Protein AF-F9YAF9-F1 (afdb_monomer)

InterPro domains:
  IPR000726 Glycoside hydrolase, family 19, catalytic [PF00182] (52-103)
  IPR023346 Lysozyme-like domain superfamily [SSF53955] (20-158)

Organism: Ketogulonicigenium vulgare (strain WSH-001) (NCBI:txid759362)

Solvent-accessible surface area (backbone atoms only — not comparable to full-atom values): 9700 Å² total; per-residue (Å²): 126,88,79,68,72,73,44,59,48,39,57,56,41,51,51,50,30,54,77,68,67,49,51,57,63,44,42,11,43,54,51,21,48,27,29,58,67,27,74,64,49,34,44,52,38,56,66,65,70,92,52,54,68,72,52,43,64,74,69,41,95,39,52,86,32,48,37,23,10,31,66,51,50,49,35,60,72,46,35,49,50,51,13,66,78,69,76,44,69,30,75,90,41,46,68,55,41,41,39,64,70,50,14,35,47,50,43,49,51,27,30,59,73,10,63,69,62,65,34,36,39,67,83,34,29,51,95,91,44,78,34,47,45,69,38,30,40,18,73,50,63,63,81,66,14,68,62,41,24,56,43,15,59,44,35,28,50,65,74,53,59,77,82,76,55,68,69,60,54,51,50,53,54,56,53,58,62,75,76,110

Secondary structure (DSSP, 8-state):
----TTSTTHHHHHHHHHHTT--HHHHHHHHHHHHHHTTTS-S-EETTTTS-HHHHHHH-TTTTS--EETTTB-SHHHHHHHHHHHT--TTT-GGGGGSHHHHHHHHHHHHHHTTTTS--HHHHEETTEE-TTGGGGGTSSSTTHHHHHHHHHHHHHHHSPPPPPHHHHHHHHHHHHH--

Structure (mmCIF, N/CA/C/O backbone):
data_AF-F9YAF9-F1
#
_entry.id   AF-F9YAF9-F1
#
loop_
_atom_site.group_PDB
_atom_site.id
_atom_site.type_symbol
_atom_site.label_atom_id
_atom_site.label_alt_id
_atom_site.label_comp_id
_atom_site.label_asym_id
_atom_site.label_entity_id
_atom_site.label_seq_id
_atom_site.pdbx_PDB_ins_code
_atom_site.Cartn_x
_atom_site.Cartn_y
_atom_site.Cartn_z
_atom_site.occupancy
_atom_site.B_iso_or_equiv
_atom_site.auth_seq_id
_atom_site.auth_comp_id
_atom_site.auth_asym_id
_atom_site.auth_atom_id
_atom_site.pdbx_PDB_model_num
ATOM 1 N N . MET A 1 1 ? -0.498 13.334 14.857 1.00 81.88 1 MET A N 1
ATOM 2 C CA . MET A 1 1 ? -0.479 13.676 13.420 1.00 81.88 1 MET A CA 1
ATOM 3 C C . MET A 1 1 ? -1.917 13.857 12.967 1.00 81.88 1 MET A C 1
ATOM 5 O O . MET A 1 1 ? -2.727 13.000 13.299 1.00 81.88 1 MET A O 1
ATOM 9 N N . ALA A 1 2 ? -2.244 14.962 12.292 1.00 86.44 2 ALA A N 1
ATOM 10 C CA . ALA A 1 2 ? -3.547 15.119 11.644 1.00 86.44 2 ALA A CA 1
ATOM 11 C C . ALA A 1 2 ? -3.533 14.345 10.317 1.00 86.44 2 ALA A C 1
ATOM 13 O O . ALA A 1 2 ? -2.563 14.453 9.571 1.00 86.44 2 ALA A O 1
ATOM 14 N N . ILE A 1 3 ? -4.562 13.536 10.066 1.00 95.12 3 ILE A N 1
ATOM 15 C CA . ILE A 1 3 ? -4.716 12.779 8.820 1.00 95.12 3 ILE A CA 1
ATOM 16 C C . ILE A 1 3 ? -5.617 13.575 7.881 1.00 95.12 3 ILE A C 1
ATOM 18 O O . ILE A 1 3 ? -6.731 13.928 8.267 1.00 95.12 3 ILE A O 1
ATOM 22 N N . ASP A 1 4 ? -5.154 13.804 6.655 1.00 94.38 4 ASP A N 1
ATOM 23 C CA . ASP A 1 4 ? -5.988 14.281 5.554 1.00 94.38 4 ASP A CA 1
ATOM 24 C C . ASP A 1 4 ? -6.390 13.090 4.675 1.00 94.38 4 ASP A C 1
ATOM 26 O O . ASP A 1 4 ? -5.544 12.439 4.062 1.00 94.38 4 ASP A O 1
ATOM 30 N N . LEU A 1 5 ? -7.688 12.784 4.632 1.00 95.69 5 LEU A N 1
ATOM 31 C CA . LEU A 1 5 ? -8.227 11.697 3.809 1.00 95.69 5 LEU A CA 1
ATOM 32 C C . LEU A 1 5 ? -8.401 12.088 2.329 1.00 95.69 5 LEU A C 1
ATOM 34 O O . LEU A 1 5 ? -8.815 11.246 1.533 1.00 95.69 5 LEU A O 1
ATOM 38 N N . ASN A 1 6 ? -8.071 13.329 1.959 1.00 96.06 6 ASN A N 1
ATOM 39 C CA . ASN A 1 6 ? -8.067 13.823 0.581 1.00 96.06 6 ASN A CA 1
ATOM 40 C C . ASN A 1 6 ? -6.650 13.977 0.003 1.00 96.06 6 ASN A C 1
ATOM 42 O O . ASN A 1 6 ? -6.506 14.426 -1.130 1.00 96.06 6 ASN A O 1
ATOM 46 N N . LEU A 1 7 ? -5.611 13.621 0.762 1.00 97.62 7 LEU A N 1
ATOM 47 C CA . LEU A 1 7 ? -4.224 13.714 0.315 1.00 97.62 7 LEU A CA 1
ATOM 48 C C . LEU A 1 7 ? -3.936 12.704 -0.805 1.00 97.62 7 LEU A C 1
ATOM 50 O O . LEU A 1 7 ? -4.124 11.498 -0.608 1.00 97.62 7 LEU A O 1
ATOM 54 N N . GLY A 1 8 ? -3.448 13.196 -1.946 1.00 97.69 8 GLY A N 1
ATOM 55 C CA . GLY A 1 8 ? -3.091 12.381 -3.110 1.00 97.69 8 GLY A CA 1
ATOM 56 C C . GLY A 1 8 ? -4.213 11.418 -3.506 1.00 97.69 8 GLY A C 1
ATOM 57 O O . GLY A 1 8 ? -5.394 11.765 -3.538 1.00 97.69 8 GLY A O 1
ATOM 58 N N . GLU A 1 9 ? -3.859 10.155 -3.714 1.00 98.38 9 GLU A N 1
ATOM 59 C CA . GLU A 1 9 ? -4.770 9.099 -4.162 1.00 98.38 9 GLU A CA 1
ATOM 60 C C . GLU A 1 9 ? -5.440 8.329 -3.004 1.00 98.38 9 GLU A C 1
ATOM 62 O O . GLU A 1 9 ? -5.940 7.210 -3.175 1.00 98.38 9 GLU A O 1
ATOM 67 N N . THR A 1 10 ? -5.511 8.922 -1.803 1.00 98.44 10 THR A N 1
ATOM 68 C CA . THR A 1 10 ? -6.151 8.304 -0.622 1.00 98.44 10 THR A CA 1
ATOM 69 C C . THR A 1 10 ? -7.582 7.845 -0.913 1.00 98.44 10 THR A C 1
ATOM 71 O O . THR A 1 10 ? -7.966 6.728 -0.550 1.00 98.44 10 THR A O 1
ATOM 74 N N . GLY A 1 11 ? -8.369 8.665 -1.617 1.00 98.31 11 GLY A N 1
ATOM 75 C CA . GLY A 1 11 ? -9.744 8.331 -2.001 1.00 98.31 11 GLY A CA 1
ATOM 76 C C . GLY A 1 11 ? -9.840 7.065 -2.858 1.00 98.31 11 GLY A C 1
ATOM 77 O O . GLY A 1 11 ? -10.757 6.258 -2.679 1.00 98.31 11 GLY A O 1
ATOM 78 N N . ARG A 1 12 ? -8.859 6.839 -3.738 1.00 98.56 12 ARG A N 1
ATOM 79 C CA . ARG A 1 12 ? -8.794 5.652 -4.593 1.00 98.56 12 ARG A CA 1
ATOM 80 C C . ARG A 1 12 ? -8.442 4.402 -3.802 1.00 98.56 12 ARG A C 1
ATOM 82 O O . ARG A 1 12 ? -9.110 3.382 -3.955 1.00 98.56 12 ARG A O 1
ATOM 89 N N . ILE A 1 13 ? -7.461 4.488 -2.903 1.00 98.81 13 ILE A N 1
ATOM 90 C CA . ILE A 1 13 ? -7.106 3.374 -2.012 1.00 98.81 13 ILE A CA 1
ATOM 91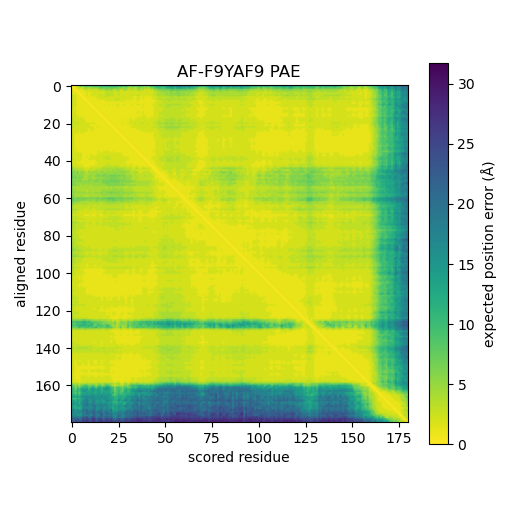 C C . ILE A 1 13 ? -8.314 2.992 -1.146 1.00 98.81 13 ILE A C 1
ATOM 93 O O . ILE A 1 13 ? -8.664 1.816 -1.062 1.00 98.81 13 ILE A O 1
ATOM 97 N N . LEU A 1 14 ? -9.019 3.980 -0.582 1.00 98.62 14 LEU A N 1
ATOM 98 C CA . LEU A 1 14 ? -10.260 3.765 0.169 1.00 98.62 14 LEU A CA 1
ATOM 99 C C . LEU A 1 14 ? -11.330 3.044 -0.660 1.00 98.62 14 LEU A C 1
ATOM 101 O O . LEU A 1 14 ? -12.005 2.157 -0.138 1.00 98.62 14 LEU A O 1
ATOM 105 N N . ALA A 1 15 ? -11.503 3.408 -1.933 1.00 98.56 15 ALA A N 1
ATOM 106 C CA . ALA A 1 15 ? -12.467 2.754 -2.814 1.00 98.56 15 ALA A CA 1
ATOM 107 C C . ALA A 1 15 ? -12.129 1.268 -3.027 1.00 98.56 15 ALA A C 1
ATOM 109 O O . ALA A 1 15 ? -13.016 0.418 -2.934 1.00 98.56 15 ALA A O 1
ATOM 110 N N . VAL A 1 16 ? -10.850 0.937 -3.233 1.00 98.69 16 VAL A N 1
ATOM 111 C CA . VAL A 1 16 ? -10.407 -0.458 -3.390 1.00 98.69 16 VAL A CA 1
ATOM 112 C C . VAL A 1 16 ? -10.536 -1.237 -2.074 1.00 98.69 16 VAL A C 1
ATOM 114 O O . VAL A 1 16 ? -11.020 -2.367 -2.094 1.00 98.69 16 VAL A O 1
ATOM 117 N N . CYS A 1 17 ? -10.203 -0.639 -0.923 1.00 98.69 17 CYS A N 1
ATOM 118 C CA . CYS A 1 17 ? -10.433 -1.252 0.394 1.00 98.69 17 CYS A CA 1
ATOM 119 C C . CYS A 1 17 ? -11.911 -1.614 0.604 1.00 98.69 17 CYS A C 1
ATOM 121 O O . CYS A 1 17 ? -12.216 -2.729 1.023 1.00 98.69 17 CYS A O 1
ATOM 123 N N . ARG A 1 18 ? -12.841 -0.713 0.250 1.00 98.38 18 ARG A N 1
ATOM 124 C CA . ARG A 1 18 ? -14.288 -0.988 0.320 1.00 98.38 18 ARG A CA 1
ATOM 125 C C . ARG A 1 18 ? -14.702 -2.120 -0.615 1.00 98.38 18 ARG A C 1
ATOM 127 O O . ARG A 1 18 ? -15.453 -2.995 -0.201 1.00 98.38 18 ARG A O 1
ATOM 134 N N . ALA A 1 19 ? -14.196 -2.131 -1.848 1.00 98.31 19 ALA A N 1
ATOM 135 C CA . ALA A 1 19 ? -14.483 -3.191 -2.815 1.00 98.31 19 ALA A CA 1
ATOM 136 C C . ALA A 1 19 ? -13.968 -4.571 -2.365 1.00 98.31 19 ALA A C 1
ATOM 138 O O . ALA A 1 19 ? -14.490 -5.594 -2.796 1.00 98.31 19 ALA A O 1
ATOM 139 N N . GLN A 1 20 ? -12.952 -4.605 -1.500 1.00 98.19 20 GLN A N 1
ATOM 140 C CA . GLN A 1 20 ? -12.419 -5.818 -0.874 1.00 98.19 20 GLN A CA 1
ATOM 141 C C . GLN A 1 20 ? -13.014 -6.092 0.521 1.00 98.19 20 GLN A C 1
ATOM 143 O O . GLN A 1 20 ? -12.569 -7.015 1.197 1.00 98.19 20 GLN A O 1
ATOM 148 N N . ALA A 1 21 ? -14.021 -5.316 0.943 1.00 97.62 21 ALA A N 1
ATOM 149 C CA . ALA A 1 21 ? -14.702 -5.432 2.232 1.00 97.62 21 ALA A CA 1
ATOM 150 C C . ALA A 1 21 ? -13.762 -5.393 3.455 1.00 97.62 21 ALA A C 1
ATOM 152 O O . ALA A 1 21 ? -14.016 -6.065 4.455 1.00 97.62 21 ALA A O 1
ATOM 153 N N . LEU A 1 22 ? -12.682 -4.603 3.387 1.00 97.75 22 LEU A N 1
ATOM 154 C CA . LEU A 1 22 ? -11.792 -4.400 4.533 1.00 97.75 22 LEU A CA 1
ATOM 155 C C . LEU A 1 22 ? -12.522 -3.646 5.644 1.00 97.75 22 LEU A C 1
ATOM 157 O O . LEU A 1 22 ? -13.225 -2.664 5.392 1.00 97.75 22 LEU A O 1
ATOM 161 N N . ASP A 1 23 ? -12.284 -4.060 6.887 1.00 95.81 23 ASP A N 1
ATOM 162 C CA . ASP A 1 23 ? -12.731 -3.301 8.051 1.00 95.81 23 ASP A CA 1
ATOM 163 C C . ASP A 1 23 ? -11.905 -2.009 8.245 1.00 95.81 23 ASP A C 1
ATOM 165 O O . ASP A 1 23 ? -10.947 -1.716 7.515 1.00 95.81 23 ASP A O 1
ATOM 169 N N . ALA A 1 24 ? -12.292 -1.194 9.229 1.00 96.12 24 ALA A N 1
ATOM 170 C CA . ALA A 1 24 ? -11.627 0.076 9.507 1.00 96.12 24 ALA A CA 1
ATOM 171 C C . ALA A 1 24 ? -10.149 -0.090 9.901 1.00 96.12 24 ALA A C 1
ATOM 173 O O . ALA A 1 24 ? -9.318 0.720 9.489 1.00 96.12 24 ALA A O 1
ATOM 174 N N . ALA A 1 25 ? -9.803 -1.131 10.665 1.00 97.25 25 ALA A N 1
ATOM 175 C CA . ALA A 1 25 ? -8.433 -1.375 11.108 1.00 97.25 25 ALA A CA 1
ATOM 176 C C . ALA A 1 25 ? -7.555 -1.849 9.945 1.00 97.25 25 ALA A C 1
ATOM 178 O O . ALA A 1 25 ? -6.449 -1.344 9.751 1.00 97.25 25 ALA A O 1
ATOM 179 N N . GLN A 1 26 ? -8.063 -2.757 9.116 1.00 98.50 26 GLN A N 1
ATOM 180 C CA . GLN A 1 26 ? -7.388 -3.204 7.902 1.00 98.50 26 GLN A CA 1
ATOM 181 C C . GLN A 1 26 ? -7.180 -2.039 6.932 1.00 98.50 26 GLN A C 1
ATOM 183 O O . GLN A 1 26 ? -6.065 -1.823 6.457 1.00 98.50 26 GLN A O 1
ATOM 188 N N . THR A 1 27 ? -8.223 -1.238 6.700 1.00 98.38 27 THR A N 1
ATOM 189 C CA . THR A 1 27 ? -8.153 -0.038 5.854 1.00 98.38 27 THR A CA 1
ATOM 190 C C . THR A 1 27 ? -7.114 0.952 6.377 1.00 98.38 27 THR A C 1
ATOM 192 O O . THR A 1 27 ? -6.301 1.459 5.605 1.00 98.38 27 THR A O 1
ATOM 195 N N . ALA A 1 28 ? -7.091 1.200 7.688 1.00 98.06 28 ALA A N 1
ATOM 196 C CA . ALA A 1 28 ? -6.118 2.089 8.308 1.00 98.06 28 ALA A CA 1
ATOM 197 C C . ALA A 1 28 ? -4.675 1.614 8.105 1.00 98.06 28 ALA A C 1
ATOM 199 O O . ALA A 1 28 ? -3.793 2.421 7.814 1.00 98.06 28 ALA A O 1
ATOM 200 N N . TYR A 1 29 ? -4.438 0.306 8.208 1.00 98.69 29 TYR A N 1
ATOM 201 C CA . TYR A 1 29 ? -3.111 -0.262 8.006 1.00 98.69 29 TYR A CA 1
ATOM 202 C C . TYR A 1 29 ? -2.635 -0.179 6.547 1.00 98.69 29 TYR A C 1
ATOM 204 O O . TYR A 1 29 ? -1.471 0.137 6.285 1.00 98.69 29 TYR A O 1
ATOM 212 N N . VAL A 1 30 ? -3.538 -0.411 5.590 1.00 98.81 30 VAL A N 1
ATOM 213 C CA . VAL A 1 30 ? -3.262 -0.217 4.157 1.00 98.81 30 VAL A CA 1
ATOM 214 C C . VAL A 1 30 ? -2.845 1.230 3.881 1.00 98.81 30 VAL A C 1
ATOM 216 O O . VAL A 1 30 ? -1.812 1.462 3.253 1.00 98.81 30 VAL A O 1
ATOM 219 N N . LEU A 1 31 ? -3.612 2.204 4.383 1.00 98.75 31 LEU A N 1
ATOM 220 C CA . LEU A 1 31 ? -3.315 3.627 4.199 1.00 98.75 31 LEU A CA 1
ATOM 221 C C . LEU A 1 31 ? -1.992 4.023 4.854 1.00 98.75 31 LEU A C 1
ATOM 223 O O . LEU A 1 31 ? -1.195 4.727 4.242 1.00 98.75 31 LEU A O 1
ATOM 227 N N . ALA A 1 32 ? -1.720 3.526 6.060 1.00 98.56 32 ALA A N 1
ATOM 228 C CA . ALA A 1 32 ? -0.458 3.774 6.746 1.00 98.56 32 ALA A CA 1
ATOM 229 C C . ALA A 1 32 ? 0.749 3.242 5.969 1.00 98.56 32 ALA A C 1
ATOM 231 O O . ALA A 1 32 ? 1.785 3.903 5.914 1.00 98.56 32 ALA A O 1
ATOM 232 N N . THR A 1 33 ? 0.602 2.070 5.349 1.00 98.69 33 THR A N 1
ATOM 233 C CA . THR A 1 33 ? 1.633 1.486 4.489 1.00 98.69 33 THR A CA 1
ATOM 234 C C . THR A 1 33 ? 1.869 2.368 3.267 1.00 98.69 33 THR A C 1
ATOM 236 O O . THR A 1 33 ? 2.999 2.791 3.050 1.00 98.69 33 THR A O 1
ATOM 239 N N . ALA A 1 34 ? 0.818 2.724 2.520 1.00 98.69 34 ALA A N 1
ATOM 240 C CA . ALA A 1 34 ? 0.944 3.607 1.357 1.00 98.69 34 ALA A CA 1
ATOM 241 C C . ALA A 1 34 ? 1.584 4.954 1.722 1.00 98.69 34 ALA A C 1
ATOM 243 O O . ALA A 1 34 ? 2.497 5.423 1.047 1.00 98.69 34 ALA A O 1
ATOM 244 N N . TYR A 1 35 ? 1.153 5.553 2.831 1.00 98.50 35 TYR A N 1
ATOM 245 C CA . TYR A 1 35 ? 1.685 6.819 3.324 1.00 98.50 35 TYR A CA 1
ATOM 246 C C . TYR A 1 35 ? 3.175 6.726 3.657 1.00 98.50 35 TYR A C 1
ATOM 248 O O . TYR A 1 35 ? 3.938 7.640 3.352 1.00 98.50 35 TYR A O 1
ATOM 256 N N . TRP A 1 36 ? 3.615 5.618 4.256 1.00 97.88 36 TRP A N 1
ATOM 257 C CA . TRP A 1 36 ? 5.028 5.392 4.544 1.00 97.88 36 TRP A CA 1
ATOM 258 C C . TRP A 1 36 ? 5.862 5.239 3.267 1.00 97.88 36 TRP A C 1
ATOM 260 O O . TRP A 1 36 ? 6.845 5.956 3.078 1.00 97.88 36 TRP A O 1
ATOM 270 N N . GLU A 1 37 ? 5.449 4.336 2.379 1.00 97.50 37 GLU A N 1
ATOM 271 C CA . GLU A 1 37 ? 6.215 3.933 1.191 1.00 97.50 37 GLU A CA 1
ATOM 272 C C . GLU A 1 37 ? 6.305 5.030 0.120 1.00 97.50 37 GLU A C 1
ATOM 274 O O . GLU A 1 37 ? 7.263 5.080 -0.652 1.00 97.50 37 GLU A O 1
ATOM 279 N N . THR A 1 38 ? 5.331 5.943 0.091 1.00 97.25 38 THR A N 1
ATOM 280 C CA . THR A 1 38 ? 5.294 7.081 -0.845 1.00 97.25 38 THR A CA 1
ATOM 281 C C . THR A 1 38 ? 5.968 8.335 -0.299 1.00 97.25 38 THR A C 1
ATOM 283 O O . THR A 1 38 ? 5.841 9.415 -0.869 1.00 97.25 38 THR A O 1
ATOM 286 N N . ASN A 1 39 ? 6.668 8.232 0.835 1.00 96.06 39 ASN A N 1
ATOM 287 C CA . ASN A 1 39 ? 7.180 9.390 1.561 1.00 96.06 39 ASN A CA 1
ATOM 288 C C . ASN A 1 39 ? 6.089 10.452 1.801 1.00 96.06 39 ASN A C 1
ATOM 290 O O . ASN A 1 39 ? 6.323 11.652 1.668 1.00 96.06 39 ASN A O 1
ATOM 294 N N . ARG A 1 40 ? 4.902 9.994 2.215 1.00 96.62 40 ARG A N 1
ATOM 295 C CA . ARG A 1 40 ? 3.774 10.815 2.678 1.00 96.62 40 ARG A CA 1
ATOM 296 C C . ARG A 1 40 ? 3.060 11.606 1.587 1.00 96.62 40 ARG A C 1
ATOM 298 O O . ARG A 1 40 ? 2.204 12.413 1.924 1.00 96.62 40 ARG A O 1
ATOM 305 N N . THR A 1 41 ? 3.373 11.397 0.309 1.00 97.00 41 THR A N 1
ATOM 306 C CA . THR A 1 41 ? 2.659 12.072 -0.788 1.00 97.00 41 THR A CA 1
ATOM 307 C C . THR A 1 41 ? 1.309 11.428 -1.076 1.00 97.00 41 THR A C 1
ATOM 309 O O . THR A 1 41 ? 0.412 12.112 -1.555 1.00 97.00 41 THR A O 1
ATOM 312 N N . MET A 1 42 ? 1.157 10.131 -0.771 1.00 98.12 42 MET A N 1
ATOM 313 C CA . MET A 1 42 ? 0.024 9.314 -1.222 1.00 98.12 42 MET A CA 1
ATOM 314 C C . MET A 1 42 ? -0.116 9.300 -2.751 1.00 98.12 42 MET A C 1
ATOM 316 O O . MET A 1 42 ? -1.215 9.124 -3.266 1.00 98.12 42 MET A O 1
ATOM 320 N N . GLU A 1 43 ? 1.003 9.445 -3.464 1.00 98.19 43 GLU A N 1
ATOM 321 C CA . GLU A 1 43 ? 1.107 9.312 -4.919 1.00 98.19 43 GLU A CA 1
ATOM 322 C C . GLU A 1 43 ? 1.921 8.056 -5.267 1.00 98.19 43 GLU A C 1
ATOM 324 O O . GLU A 1 43 ? 2.914 7.780 -4.585 1.00 98.19 43 GLU A O 1
ATOM 329 N N . PRO A 1 44 ? 1.560 7.282 -6.307 1.00 96.88 44 PRO A N 1
ATOM 330 C CA . PRO A 1 44 ? 2.382 6.170 -6.775 1.00 96.88 44 PRO A CA 1
ATOM 331 C C . PRO A 1 44 ? 3.791 6.654 -7.139 1.00 96.88 44 PRO A C 1
ATOM 333 O O . PRO A 1 44 ? 3.960 7.526 -7.989 1.00 96.88 44 PRO A O 1
ATOM 336 N N . VAL A 1 45 ? 4.816 6.080 -6.510 1.00 95.00 45 VAL A N 1
ATOM 337 C CA . VAL A 1 45 ? 6.208 6.484 -6.749 1.00 95.00 45 VAL A CA 1
ATOM 338 C C . VAL A 1 45 ? 6.888 5.572 -7.760 1.00 95.00 45 VAL A C 1
ATOM 340 O O . VAL A 1 45 ? 6.490 4.424 -7.951 1.00 95.00 45 VAL A O 1
ATOM 343 N N . GLU A 1 46 ? 7.951 6.074 -8.380 1.00 95.12 46 GLU A N 1
ATOM 344 C CA . GLU A 1 46 ? 8.908 5.281 -9.144 1.00 95.12 46 GLU A CA 1
ATOM 345 C C . GLU A 1 46 ? 10.310 5.523 -8.585 1.00 95.12 46 GLU A C 1
ATOM 347 O O . GLU A 1 46 ? 10.725 6.660 -8.338 1.00 95.12 46 GLU A O 1
ATOM 352 N N . GLU A 1 47 ? 11.046 4.443 -8.357 1.00 93.38 47 GLU A N 1
ATOM 353 C CA . GLU A 1 47 ? 12.408 4.526 -7.851 1.00 93.38 47 GLU A CA 1
ATOM 354 C C . GLU A 1 47 ? 13.330 5.252 -8.826 1.00 93.38 47 GLU A C 1
ATOM 356 O O . GLU A 1 47 ? 13.351 4.972 -10.026 1.00 93.38 47 GLU A O 1
ATOM 361 N N . ALA A 1 48 ? 14.122 6.176 -8.275 1.00 91.94 48 ALA A N 1
ATOM 362 C CA . ALA A 1 48 ? 15.062 6.990 -9.031 1.00 91.94 48 ALA A CA 1
ATOM 363 C C . ALA A 1 48 ? 14.406 7.713 -10.224 1.00 91.94 48 ALA A C 1
ATOM 365 O O . ALA A 1 48 ? 15.030 7.856 -11.277 1.00 91.94 48 ALA A O 1
ATOM 366 N N . TYR A 1 49 ? 13.164 8.194 -10.063 1.00 90.25 49 TYR A N 1
ATOM 367 C CA . TYR A 1 49 ? 12.424 8.894 -11.123 1.00 90.25 49 TYR A CA 1
ATOM 368 C C . TYR A 1 49 ? 13.160 10.131 -11.677 1.00 90.25 49 TYR A C 1
ATOM 370 O O . TYR A 1 49 ? 12.917 10.538 -12.809 1.00 90.25 49 TYR A O 1
ATOM 378 N N . TRP A 1 50 ? 14.075 10.723 -10.900 1.00 92.31 50 TRP A N 1
ATOM 379 C CA . TRP A 1 50 ? 14.911 11.861 -11.306 1.00 92.31 50 TRP A CA 1
ATOM 380 C C . TRP A 1 50 ? 16.163 11.464 -12.111 1.00 92.31 50 TRP A C 1
ATOM 382 O O . TRP A 1 50 ? 16.919 12.338 -12.535 1.00 92.31 50 TRP A O 1
ATOM 392 N N . LEU A 1 51 ? 16.420 10.167 -12.307 1.00 95.19 51 LEU A N 1
ATOM 393 C CA . LEU A 1 51 ? 17.550 9.642 -13.075 1.00 95.19 51 LEU A CA 1
ATOM 394 C C . LEU A 1 51 ? 17.077 9.037 -14.402 1.00 95.19 51 LEU A C 1
ATOM 396 O O . LEU A 1 51 ? 15.940 8.585 -14.553 1.00 95.19 51 LEU A O 1
ATOM 400 N N . SER A 1 52 ? 17.979 9.004 -15.384 1.00 94.50 52 SER A N 1
ATOM 401 C CA . SER A 1 52 ? 17.670 8.460 -16.707 1.00 94.50 52 SER A CA 1
ATOM 402 C C . SER A 1 52 ? 17.372 6.959 -16.661 1.00 94.50 52 SER A C 1
ATOM 404 O O . SER A 1 52 ? 17.893 6.225 -15.818 1.00 94.50 52 SER A O 1
ATOM 406 N N . ASP A 1 53 ? 16.577 6.476 -17.617 1.00 93.38 53 ASP A N 1
ATOM 407 C CA . ASP A 1 53 ? 16.321 5.040 -17.784 1.00 93.38 53 ASP A CA 1
ATOM 408 C C . ASP A 1 53 ? 17.626 4.244 -17.976 1.00 93.38 53 ASP A C 1
ATOM 410 O O . ASP A 1 53 ? 17.845 3.224 -17.325 1.00 93.38 53 ASP A O 1
ATOM 414 N N . THR A 1 54 ? 18.576 4.784 -18.749 1.00 96.62 54 THR A N 1
ATOM 415 C CA . THR A 1 54 ? 19.924 4.214 -18.898 1.00 96.62 54 THR A CA 1
ATOM 416 C C . THR A 1 54 ? 20.640 4.044 -17.559 1.00 96.62 54 THR A C 1
ATOM 418 O O . THR A 1 54 ? 21.344 3.052 -17.359 1.00 96.62 54 THR A O 1
ATOM 421 N N . TRP A 1 55 ? 20.491 4.999 -16.635 1.00 97.38 55 TRP A N 1
ATOM 422 C CA . TRP A 1 55 ? 21.058 4.866 -15.297 1.00 97.38 55 TRP A CA 1
ATOM 423 C C . TRP A 1 55 ? 20.369 3.733 -14.537 1.00 97.38 55 TRP A C 1
ATOM 425 O O . TRP A 1 55 ? 21.060 2.868 -14.000 1.00 97.38 55 TRP A O 1
ATOM 435 N N . ARG A 1 56 ? 19.032 3.671 -14.551 1.00 96.19 56 ARG A N 1
ATOM 436 C CA . ARG A 1 56 ? 18.268 2.610 -13.873 1.00 96.19 56 ARG A CA 1
ATOM 437 C C . ARG A 1 56 ? 18.634 1.225 -14.398 1.00 96.19 56 ARG A C 1
ATOM 439 O O . ARG A 1 56 ? 18.970 0.353 -13.605 1.00 96.19 56 ARG A O 1
ATOM 446 N N . ARG A 1 57 ? 18.720 1.058 -15.718 1.00 95.75 57 ARG A N 1
ATOM 447 C CA . ARG A 1 57 ? 19.157 -0.184 -16.371 1.00 95.75 57 ARG A CA 1
ATOM 448 C C . ARG A 1 57 ? 20.545 -0.651 -15.940 1.00 95.75 57 ARG A C 1
ATOM 450 O O . ARG A 1 57 ? 20.797 -1.850 -15.892 1.00 95.75 57 ARG A O 1
ATOM 457 N N . ARG A 1 58 ? 21.459 0.281 -15.662 1.00 96.81 58 ARG A N 1
ATOM 458 C CA . ARG A 1 58 ? 22.842 -0.028 -15.262 1.00 96.81 58 ARG A CA 1
ATOM 459 C C . ARG A 1 58 ? 23.008 -0.272 -13.764 1.00 96.81 58 ARG A C 1
ATOM 461 O O . ARG A 1 58 ? 23.937 -0.976 -13.389 1.00 96.81 58 ARG A O 1
ATOM 468 N N . ASN A 1 59 ? 22.162 0.328 -12.928 1.00 97.06 59 ASN A N 1
ATOM 469 C CA . ASN A 1 59 ? 22.383 0.385 -11.480 1.00 97.06 59 ASN A CA 1
ATOM 470 C C . ASN A 1 59 ? 21.350 -0.406 -10.667 1.00 97.06 59 ASN A C 1
ATOM 472 O O . ASN A 1 59 ? 21.655 -0.831 -9.554 1.00 97.06 59 ASN A O 1
ATOM 476 N N . LEU A 1 60 ? 20.146 -0.635 -11.196 1.00 96.12 60 LEU A N 1
ATOM 477 C CA . LEU A 1 60 ? 19.100 -1.365 -10.485 1.00 96.12 60 LEU A CA 1
ATOM 478 C C . LEU A 1 60 ? 19.162 -2.850 -10.834 1.00 96.12 60 LEU A C 1
ATOM 480 O O . LEU A 1 60 ? 18.916 -3.262 -11.966 1.00 96.12 60 LEU A O 1
ATOM 484 N N . ARG A 1 61 ? 19.443 -3.672 -9.820 1.00 95.56 61 ARG A N 1
ATOM 485 C CA . ARG A 1 61 ? 19.609 -5.132 -9.939 1.00 95.56 61 ARG A CA 1
ATOM 486 C C . ARG A 1 61 ? 18.406 -5.851 -10.563 1.00 95.56 61 ARG A C 1
ATOM 488 O O . ARG A 1 61 ? 18.560 -6.932 -11.117 1.00 95.56 61 ARG A O 1
ATOM 495 N N . TYR A 1 62 ? 17.219 -5.281 -10.416 1.00 93.94 62 TYR A N 1
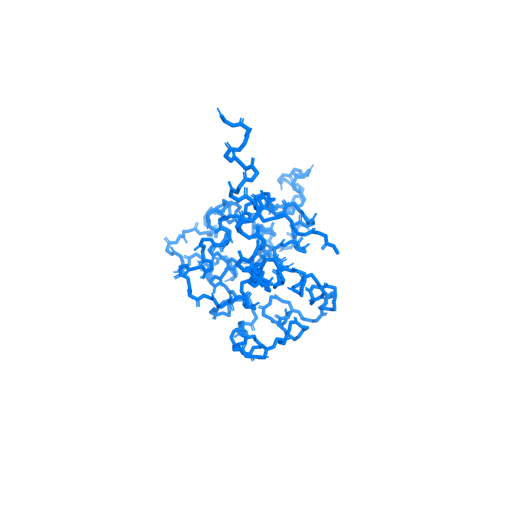ATOM 496 C CA . TYR A 1 62 ? 15.943 -5.863 -10.829 1.00 93.94 62 TYR A CA 1
ATOM 497 C C . TYR A 1 62 ? 15.311 -5.124 -12.013 1.00 93.94 62 TYR A C 1
ATOM 499 O O . TYR A 1 62 ? 14.132 -5.327 -12.281 1.00 93.94 62 TYR A O 1
ATOM 507 N N . TYR A 1 63 ? 16.058 -4.270 -12.720 1.00 95.75 63 TYR A N 1
ATOM 508 C CA . TYR A 1 63 ? 15.572 -3.649 -13.952 1.00 95.75 63 TYR A CA 1
ATOM 509 C C . TYR A 1 63 ? 15.134 -4.723 -14.974 1.00 95.75 63 TYR A C 1
ATOM 511 O O . TYR A 1 63 ? 15.845 -5.720 -15.124 1.00 95.75 63 TYR A O 1
ATOM 519 N N . PRO A 1 64 ? 14.011 -4.544 -15.702 1.00 96.00 64 PRO A N 1
ATOM 520 C CA . PRO A 1 64 ? 13.112 -3.373 -15.731 1.00 96.00 64 PRO A CA 1
ATOM 521 C C . PRO A 1 64 ? 12.034 -3.341 -14.627 1.00 96.00 64 PRO A C 1
ATOM 523 O O . PRO A 1 64 ? 11.257 -2.388 -14.529 1.00 96.00 64 PRO A O 1
ATOM 526 N N . TRP A 1 65 ? 11.983 -4.358 -13.770 1.00 97.62 65 TRP A N 1
ATOM 527 C CA . TRP A 1 65 ? 11.022 -4.524 -12.671 1.00 97.62 65 TRP A CA 1
ATOM 528 C C . TRP A 1 65 ? 11.497 -3.870 -11.367 1.00 97.62 65 TRP A C 1
ATOM 530 O O . TRP A 1 65 ? 11.455 -4.472 -10.287 1.00 97.62 65 TRP A O 1
ATOM 540 N N . HIS A 1 66 ? 11.983 -2.633 -11.477 1.00 96.62 66 HIS A N 1
ATOM 541 C CA . HIS A 1 66 ? 12.307 -1.782 -10.334 1.00 96.62 66 HIS A CA 1
ATOM 542 C C . HIS A 1 66 ? 11.078 -1.246 -9.618 1.00 96.62 66 HIS A C 1
ATOM 544 O O . HIS A 1 66 ? 9.948 -1.449 -10.061 1.00 96.62 66 HIS A O 1
ATOM 550 N N . SER A 1 67 ? 11.311 -0.613 -8.470 1.00 96.38 67 SER A N 1
ATOM 551 C CA . SER A 1 67 ? 10.254 -0.227 -7.544 1.00 96.38 67 SER A CA 1
ATOM 552 C C . SER A 1 67 ? 9.276 0.770 -8.173 1.00 96.38 67 SER A C 1
ATOM 554 O O . SER A 1 67 ? 9.681 1.810 -8.704 1.00 96.38 67 SER A O 1
ATOM 556 N N . ARG A 1 68 ? 7.980 0.426 -8.120 1.00 97.88 68 ARG A N 1
ATOM 557 C CA . ARG A 1 68 ? 6.853 1.268 -8.552 1.00 97.88 68 ARG A CA 1
ATOM 558 C C . ARG A 1 68 ? 5.643 1.144 -7.616 1.00 97.88 68 ARG A C 1
ATOM 560 O O . ARG A 1 68 ? 5.465 0.129 -6.935 1.00 97.88 68 ARG A O 1
ATOM 567 N N . GLY A 1 69 ? 4.774 2.151 -7.645 1.00 98.06 69 GLY A N 1
ATOM 568 C CA . GLY A 1 69 ? 3.452 2.130 -7.016 1.00 98.06 69 GLY A CA 1
ATOM 569 C C . GLY A 1 69 ? 3.456 2.470 -5.522 1.00 98.06 69 GLY A C 1
ATOM 570 O O . GLY A 1 69 ? 4.478 2.840 -4.950 1.00 98.06 69 GLY A O 1
ATOM 571 N N . PHE A 1 70 ? 2.302 2.316 -4.862 1.00 98.56 70 PHE A N 1
ATOM 572 C CA . PHE A 1 70 ? 2.133 2.636 -3.432 1.00 98.56 70 PHE A CA 1
ATOM 573 C C . PHE A 1 70 ? 2.884 1.708 -2.470 1.00 98.56 70 PHE A C 1
ATOM 575 O O . PHE A 1 70 ? 2.961 2.004 -1.284 1.00 98.56 70 PHE A O 1
ATOM 582 N N . VAL A 1 71 ? 3.364 0.557 -2.947 1.00 97.44 71 VAL A N 1
ATOM 583 C CA . VAL A 1 71 ? 3.963 -0.500 -2.112 1.00 97.44 71 VAL A CA 1
ATOM 584 C C . VAL A 1 71 ? 5.370 -0.888 -2.571 1.00 97.44 71 VAL A C 1
ATOM 586 O O . VAL A 1 71 ? 5.899 -1.906 -2.137 1.00 97.44 71 VAL A O 1
ATOM 589 N N . GLN A 1 72 ? 5.971 -0.096 -3.467 1.00 95.81 72 GLN A N 1
ATOM 590 C CA . GLN A 1 72 ? 7.312 -0.348 -4.000 1.00 95.81 72 GLN A CA 1
ATOM 591 C C . GLN A 1 72 ? 7.477 -1.766 -4.578 1.00 95.81 72 GLN A C 1
ATOM 593 O O . GLN A 1 72 ? 8.383 -2.521 -4.214 1.00 95.81 72 GLN A O 1
ATOM 598 N N . LEU A 1 73 ? 6.579 -2.156 -5.492 1.00 97.50 73 LEU A N 1
ATOM 599 C CA . LEU A 1 73 ? 6.625 -3.473 -6.128 1.00 97.50 73 LEU A CA 1
ATOM 600 C C . LEU A 1 73 ? 7.943 -3.630 -6.899 1.00 97.50 73 LEU A C 1
ATOM 602 O O . LEU A 1 73 ? 8.225 -2.853 -7.806 1.00 97.50 73 LEU A O 1
ATOM 606 N N . THR A 1 74 ? 8.727 -4.649 -6.557 1.00 96.25 74 THR A N 1
ATOM 607 C CA . THR A 1 74 ? 10.040 -4.947 -7.155 1.00 96.25 74 THR A CA 1
ATOM 608 C C . THR A 1 74 ? 10.125 -6.407 -7.574 1.00 96.25 74 THR A C 1
ATOM 610 O O . THR A 1 74 ? 9.418 -7.239 -7.011 1.00 96.25 74 THR A O 1
ATOM 613 N N . TRP A 1 75 ? 11.050 -6.725 -8.482 1.00 97.19 75 TRP A N 1
ATOM 614 C CA . TRP A 1 75 ? 11.359 -8.066 -8.998 1.00 97.19 75 TRP A CA 1
ATOM 615 C C . TRP A 1 75 ? 10.348 -8.637 -9.992 1.00 97.19 75 TRP A C 1
ATOM 617 O O . TRP A 1 75 ? 9.139 -8.627 -9.765 1.00 97.19 75 TRP A O 1
ATOM 627 N N . GLU A 1 76 ? 10.873 -9.273 -11.042 1.00 97.88 76 GLU A N 1
ATOM 628 C CA . GLU A 1 76 ? 10.093 -9.932 -12.098 1.00 97.88 76 GLU A CA 1
ATOM 629 C C . GLU A 1 76 ? 9.005 -10.860 -11.549 1.00 97.88 76 GLU A C 1
ATOM 631 O O . GLU A 1 76 ? 7.860 -10.824 -11.992 1.00 97.88 76 GLU A O 1
ATOM 636 N N . ALA A 1 77 ? 9.340 -11.682 -10.549 1.00 97.44 77 ALA A N 1
ATOM 637 C CA . ALA A 1 77 ? 8.410 -12.654 -9.985 1.00 97.44 77 ALA A CA 1
ATOM 638 C C . ALA A 1 77 ? 7.166 -11.990 -9.367 1.00 97.44 77 ALA A C 1
ATOM 640 O O . ALA A 1 77 ? 6.061 -12.529 -9.473 1.00 97.44 77 ALA A O 1
ATOM 641 N N . ASN A 1 78 ? 7.327 -10.814 -8.755 1.00 97.94 78 ASN A N 1
ATOM 642 C CA . ASN A 1 78 ? 6.216 -10.076 -8.166 1.00 97.94 78 ASN A CA 1
ATOM 643 C C . ASN A 1 78 ? 5.386 -9.369 -9.239 1.00 97.94 78 ASN A C 1
ATOM 645 O O . ASN A 1 78 ? 4.161 -9.429 -9.167 1.00 97.94 78 ASN A O 1
ATOM 649 N N . TYR A 1 79 ? 6.023 -8.785 -10.259 1.00 98.50 79 TYR A N 1
ATOM 650 C CA . TYR A 1 79 ? 5.322 -8.214 -11.416 1.00 98.50 79 TYR A CA 1
ATOM 651 C C . TYR A 1 79 ? 4.512 -9.274 -12.165 1.00 98.50 79 TYR A C 1
ATOM 653 O O . TYR A 1 79 ? 3.326 -9.076 -12.416 1.00 98.50 79 TYR A O 1
ATOM 661 N N . ARG A 1 80 ? 5.101 -10.447 -12.423 1.00 98.50 80 ARG A N 1
ATOM 662 C CA . ARG A 1 80 ? 4.411 -11.595 -13.028 1.00 98.50 80 ARG A CA 1
ATOM 663 C C . ARG A 1 80 ? 3.200 -12.020 -12.203 1.00 98.50 80 ARG A C 1
ATOM 665 O O . ARG A 1 80 ? 2.122 -12.232 -12.750 1.00 98.50 80 ARG A O 1
ATOM 672 N N . LYS A 1 81 ? 3.370 -12.144 -10.881 1.00 98.62 81 LYS A N 1
ATOM 673 C CA . LYS A 1 81 ? 2.290 -12.534 -9.966 1.00 98.62 81 LYS A CA 1
ATOM 674 C C . LYS A 1 81 ? 1.167 -11.497 -9.958 1.00 98.62 81 LYS A C 1
ATOM 676 O O . LYS A 1 81 ? 0.011 -11.875 -10.118 1.00 98.62 81 LYS A O 1
ATOM 681 N N . ALA A 1 82 ? 1.496 -10.218 -9.789 1.00 98.44 82 ALA A N 1
ATOM 682 C CA . ALA A 1 82 ? 0.521 -9.132 -9.780 1.00 98.44 82 ALA A CA 1
ATOM 683 C C . ALA A 1 82 ? -0.221 -9.035 -11.122 1.00 98.44 82 ALA A C 1
ATOM 685 O O . ALA A 1 82 ? -1.449 -8.991 -11.133 1.00 98.44 82 ALA A O 1
ATOM 686 N N . GLY A 1 83 ? 0.501 -9.110 -12.243 1.00 98.38 83 GLY A N 1
ATOM 687 C CA . GLY A 1 83 ? -0.077 -9.096 -13.585 1.00 98.38 83 GLY A CA 1
ATOM 688 C C . GLY A 1 83 ? -1.064 -10.239 -13.797 1.00 98.38 83 GLY A C 1
ATOM 689 O O . GLY A 1 83 ? -2.222 -9.999 -14.129 1.00 98.38 83 GLY A O 1
ATOM 690 N N . ALA A 1 84 ? -0.677 -11.473 -13.463 1.00 98.50 84 ALA A N 1
ATOM 691 C CA . ALA A 1 84 ? -1.570 -12.629 -13.550 1.00 98.50 84 ALA A CA 1
ATOM 692 C C . ALA A 1 84 ? -2.831 -12.487 -12.674 1.00 98.50 84 ALA A C 1
ATOM 694 O O . ALA A 1 84 ? -3.917 -12.884 -13.085 1.00 98.50 84 ALA A O 1
ATOM 695 N N . ARG A 1 85 ? -2.714 -11.904 -11.472 1.00 98.31 85 ARG A N 1
ATOM 696 C CA . ARG A 1 85 ? -3.851 -11.698 -10.552 1.00 98.31 85 ARG A CA 1
ATOM 697 C C . ARG A 1 85 ? -4.797 -10.579 -10.986 1.00 98.31 85 ARG A C 1
ATOM 699 O O . ARG A 1 85 ? -5.956 -10.573 -10.559 1.00 98.31 85 ARG A O 1
ATOM 706 N N . LEU A 1 86 ? -4.304 -9.634 -11.781 1.00 98.00 86 LEU A N 1
ATOM 707 C CA . LEU A 1 86 ? -5.067 -8.506 -12.313 1.00 98.00 86 LEU A CA 1
ATOM 708 C C . LEU A 1 86 ? -5.516 -8.711 -13.767 1.00 98.00 86 LEU A C 1
ATOM 710 O O . LEU A 1 86 ? -6.326 -7.928 -14.247 1.00 98.00 86 LEU A O 1
ATOM 714 N N . GLY A 1 87 ? -5.026 -9.748 -14.453 1.00 97.94 87 GLY A N 1
ATOM 715 C CA . GLY A 1 87 ? -5.267 -9.944 -15.884 1.00 97.94 87 GLY A CA 1
ATOM 716 C C . GLY A 1 87 ? -4.544 -8.914 -16.758 1.00 97.94 87 GLY A C 1
ATOM 717 O O . GLY A 1 87 ? -5.066 -8.525 -17.796 1.00 97.94 87 GLY A O 1
ATOM 718 N N . LEU A 1 88 ? -3.370 -8.449 -16.321 1.00 97.62 88 LEU A N 1
ATOM 719 C CA . LEU A 1 88 ? -2.563 -7.421 -16.983 1.00 97.62 88 LEU A CA 1
ATOM 720 C C . LEU A 1 88 ? -1.173 -7.961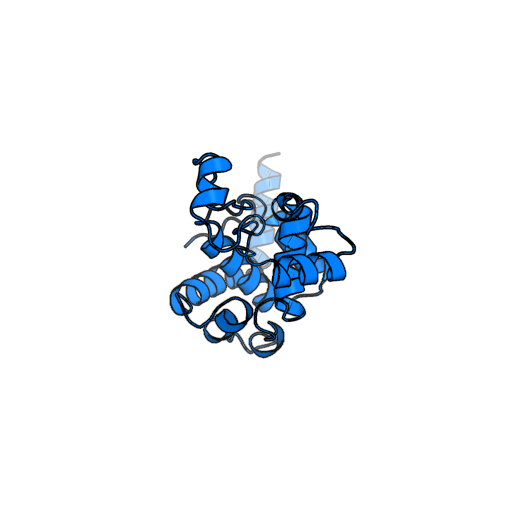 -17.329 1.00 97.62 88 LEU A C 1
ATOM 722 O O . LEU A 1 88 ? -0.581 -8.710 -16.549 1.00 97.62 88 LEU A O 1
ATOM 726 N N . ASP A 1 89 ? -0.616 -7.527 -18.458 1.00 97.12 89 ASP A N 1
ATOM 727 C CA . ASP A 1 89 ? 0.771 -7.832 -18.813 1.00 97.12 89 ASP A CA 1
ATOM 728 C C . ASP A 1 89 ? 1.740 -6.792 -18.234 1.00 97.12 89 ASP A C 1
ATOM 730 O O . ASP A 1 89 ? 2.202 -5.875 -18.909 1.00 97.12 89 ASP A O 1
ATOM 734 N N . LEU A 1 90 ? 2.061 -6.961 -16.950 1.00 98.00 90 LEU A N 1
ATOM 735 C CA . LEU A 1 90 ? 3.046 -6.126 -16.257 1.00 98.00 90 LEU A CA 1
ATOM 736 C C . LEU A 1 90 ? 4.503 -6.517 -16.565 1.00 98.00 90 LEU A C 1
ATOM 738 O O . LEU A 1 90 ? 5.424 -5.902 -16.027 1.00 98.00 90 LE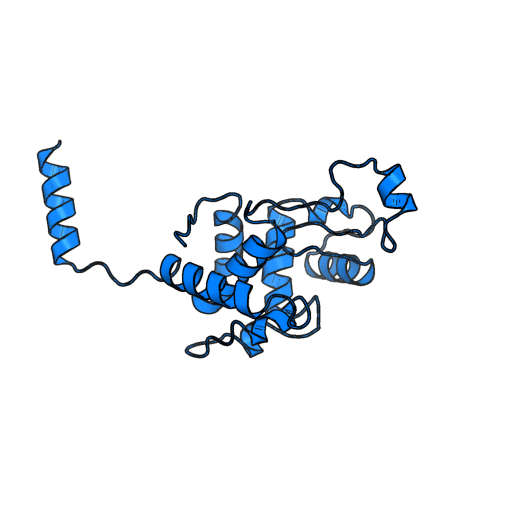U A O 1
ATOM 742 N N . LEU A 1 91 ? 4.744 -7.577 -17.346 1.00 97.81 91 LEU A N 1
ATOM 743 C CA . LEU A 1 91 ? 6.105 -7.972 -17.712 1.00 97.81 91 LEU A CA 1
ATOM 744 C C . LEU A 1 91 ? 6.574 -7.224 -18.950 1.00 97.81 91 LEU A C 1
ATOM 746 O O . LEU A 1 91 ? 7.704 -6.736 -18.952 1.00 97.81 91 LEU A O 1
ATOM 750 N N . SER A 1 92 ? 5.706 -7.117 -19.954 1.00 97.25 92 SER A N 1
ATOM 751 C CA . SER A 1 92 ? 5.979 -6.336 -21.161 1.00 97.25 92 SER A CA 1
ATOM 752 C C . SER A 1 92 ? 5.846 -4.835 -20.909 1.00 97.25 92 SER A C 1
ATOM 754 O O . SER A 1 92 ? 6.612 -4.063 -21.479 1.00 97.25 92 SER A O 1
ATOM 756 N N . ASP A 1 93 ? 4.922 -4.427 -20.033 1.00 96.69 93 ASP A N 1
ATOM 757 C CA . ASP A 1 93 ? 4.720 -3.027 -19.650 1.00 96.69 93 ASP A CA 1
ATOM 758 C C . ASP A 1 93 ? 4.728 -2.853 -18.116 1.00 96.6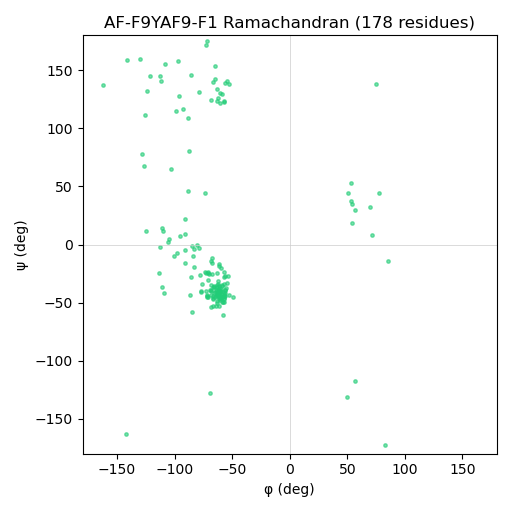9 93 ASP A C 1
ATOM 760 O O . ASP A 1 93 ? 3.678 -2.740 -17.472 1.00 96.69 93 ASP A O 1
ATOM 764 N 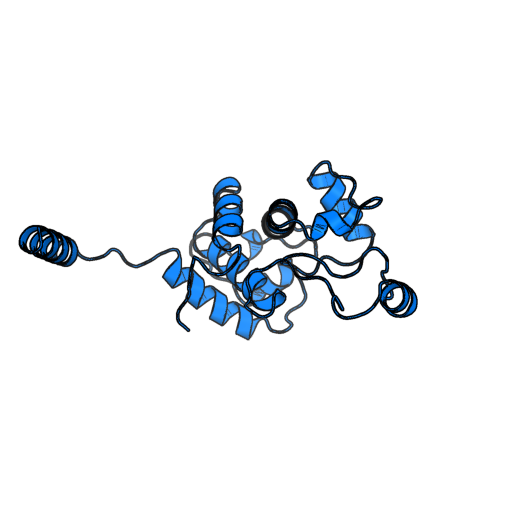N . PRO A 1 94 ? 5.918 -2.856 -17.479 1.00 96.94 94 PRO A N 1
ATOM 765 C CA . PRO A 1 94 ? 6.031 -2.698 -16.029 1.00 96.94 94 PRO A CA 1
ATOM 766 C C . PRO A 1 94 ? 5.612 -1.304 -15.552 1.00 96.94 94 PRO A C 1
ATOM 768 O O . PRO A 1 94 ? 5.347 -1.108 -14.365 1.00 96.94 94 PRO A O 1
ATOM 771 N N . ASP A 1 95 ? 5.518 -0.330 -16.453 1.00 96.06 95 ASP A N 1
ATOM 772 C CA . ASP A 1 95 ? 5.117 1.028 -16.121 1.00 96.06 95 ASP A CA 1
ATOM 773 C C . ASP A 1 95 ? 3.653 1.104 -15.687 1.00 96.06 95 ASP A C 1
ATOM 775 O O . ASP A 1 95 ? 3.318 1.936 -14.850 1.00 96.06 95 ASP A O 1
ATOM 779 N N . LEU A 1 96 ? 2.804 0.168 -16.109 1.00 97.88 96 LEU A N 1
ATOM 780 C CA . LEU A 1 96 ? 1.433 0.037 -15.608 1.00 97.88 96 LEU A CA 1
ATOM 781 C C . LEU A 1 96 ? 1.350 -0.073 -14.076 1.00 97.88 96 LEU A C 1
ATOM 783 O O . LEU A 1 96 ? 0.360 0.350 -13.489 1.00 97.88 96 LEU A O 1
ATOM 787 N N . ALA A 1 97 ? 2.386 -0.571 -13.392 1.00 97.88 97 ALA A N 1
ATOM 788 C CA . ALA A 1 97 ? 2.411 -0.618 -11.928 1.00 97.88 97 ALA A CA 1
ATOM 789 C C . ALA A 1 97 ? 2.472 0.774 -11.257 1.00 97.88 97 ALA A C 1
ATOM 791 O O . ALA A 1 97 ? 2.278 0.860 -10.041 1.00 97.88 97 ALA A O 1
ATOM 792 N N . ARG A 1 98 ? 2.735 1.852 -12.017 1.00 96.50 98 ARG A N 1
ATOM 793 C CA . ARG A 1 98 ? 2.671 3.245 -11.540 1.00 96.50 98 ARG A CA 1
ATOM 794 C C . ARG A 1 98 ? 1.297 3.891 -11.731 1.00 96.50 98 ARG A C 1
ATOM 796 O O . ARG A 1 98 ? 1.046 4.926 -11.124 1.00 96.50 98 ARG A O 1
ATOM 803 N N . ASP A 1 99 ? 0.421 3.318 -12.557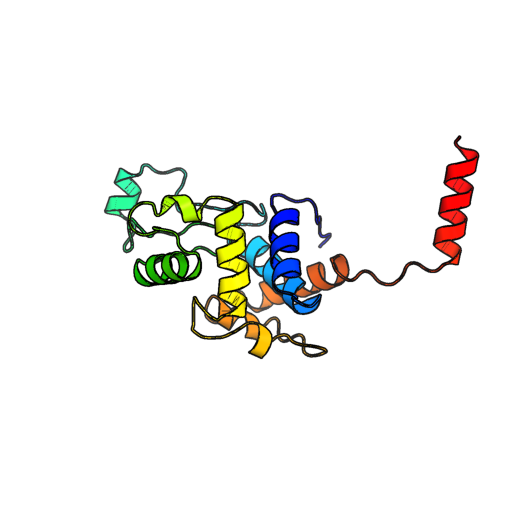 1.00 98.25 99 ASP A N 1
ATOM 804 C CA . ASP A 1 99 ? -0.934 3.844 -12.730 1.00 98.25 99 ASP A CA 1
ATOM 805 C C . ASP A 1 99 ? -1.678 3.815 -11.380 1.00 98.25 99 ASP A C 1
ATOM 807 O O . ASP A 1 99 ? -1.679 2.771 -10.723 1.00 98.25 99 ASP A O 1
ATOM 811 N N . PRO A 1 100 ? -2.317 4.913 -10.933 1.00 98.44 100 PRO A N 1
ATOM 812 C CA . PRO A 1 100 ? -2.946 4.968 -9.614 1.00 98.44 100 PRO A CA 1
ATOM 813 C C . PRO A 1 100 ? -3.979 3.866 -9.353 1.00 98.44 100 PRO A C 1
ATOM 815 O O . PRO A 1 100 ? -4.061 3.343 -8.238 1.00 98.44 100 PRO A O 1
ATOM 818 N N . GLN A 1 101 ? -4.770 3.485 -10.361 1.00 98.44 101 GLN A N 1
ATOM 819 C CA . GLN A 1 101 ? -5.793 2.450 -10.221 1.00 98.44 101 GLN A CA 1
ATOM 820 C C . GLN A 1 101 ? -5.157 1.070 -10.071 1.00 98.44 101 GLN A C 1
ATOM 822 O O . GLN A 1 101 ? -5.539 0.304 -9.180 1.00 98.44 101 GLN A O 1
ATOM 827 N N . ILE A 1 102 ? -4.164 0.769 -10.904 1.00 98.69 102 ILE A N 1
ATOM 828 C CA . ILE A 1 102 ? -3.427 -0.496 -10.859 1.00 98.69 102 ILE A CA 1
ATOM 829 C C . ILE A 1 102 ? -2.606 -0.582 -9.567 1.00 98.69 102 ILE A C 1
ATOM 831 O O . ILE A 1 102 ? -2.681 -1.586 -8.861 1.00 98.69 102 ILE A O 1
ATOM 835 N N . ALA A 1 103 ? -1.893 0.478 -9.190 1.00 98.75 103 ALA A N 1
ATOM 836 C CA . ALA A 1 103 ? -1.095 0.546 -7.971 1.00 98.75 103 ALA A CA 1
ATOM 837 C C . ALA A 1 103 ? -1.949 0.337 -6.710 1.00 98.75 103 ALA A C 1
ATOM 839 O O . ALA A 1 103 ? -1.546 -0.410 -5.814 1.00 98.75 103 ALA A O 1
ATOM 840 N N . ALA A 1 104 ? -3.138 0.950 -6.635 1.00 98.81 104 ALA A N 1
ATOM 841 C CA . ALA A 1 104 ? -4.063 0.749 -5.517 1.00 98.81 104 ALA A CA 1
ATOM 842 C C . ALA A 1 104 ? -4.566 -0.702 -5.462 1.00 98.81 104 ALA A C 1
ATOM 844 O O . ALA A 1 104 ? -4.620 -1.296 -4.383 1.00 98.81 104 ALA A O 1
ATOM 845 N N . ALA A 1 105 ? -4.878 -1.303 -6.615 1.00 98.81 105 ALA A N 1
ATOM 846 C CA . ALA A 1 105 ? -5.260 -2.711 -6.690 1.00 98.81 105 ALA A CA 1
ATOM 847 C C . ALA A 1 105 ? -4.124 -3.640 -6.228 1.00 98.81 105 ALA A C 1
ATOM 849 O O . ALA A 1 105 ? -4.380 -4.550 -5.440 1.00 98.81 105 ALA A O 1
ATOM 850 N N . ILE A 1 106 ? -2.882 -3.389 -6.659 1.00 98.88 106 ILE A N 1
ATOM 851 C CA . ILE A 1 106 ? -1.693 -4.149 -6.242 1.00 98.88 106 ILE A CA 1
ATOM 852 C C . ILE A 1 106 ? -1.486 -4.043 -4.733 1.00 98.88 106 ILE A C 1
ATOM 854 O O . ILE A 1 106 ? -1.303 -5.070 -4.085 1.00 98.88 106 ILE A O 1
ATOM 858 N N . LEU A 1 107 ? -1.547 -2.835 -4.165 1.00 98.88 107 LEU A N 1
ATOM 859 C CA . LEU A 1 107 ? -1.415 -2.616 -2.725 1.00 98.88 107 LEU A CA 1
ATOM 860 C C . L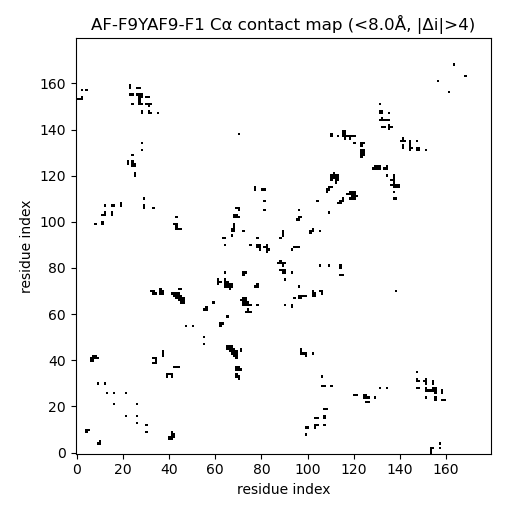EU A 1 107 ? -2.478 -3.406 -1.952 1.00 98.88 107 LEU A C 1
ATOM 862 O O . LEU A 1 107 ? -2.141 -4.265 -1.140 1.00 98.88 107 LEU A O 1
ATOM 866 N N . VAL A 1 108 ? -3.762 -3.136 -2.204 1.00 98.88 108 VAL A N 1
ATOM 867 C CA . VAL A 1 108 ? -4.851 -3.677 -1.377 1.00 98.88 108 VAL A CA 1
ATOM 868 C C . VAL A 1 108 ? -4.970 -5.184 -1.558 1.00 98.88 108 VAL A C 1
ATOM 870 O O . VAL A 1 108 ? -4.905 -5.928 -0.579 1.00 98.88 108 VAL A O 1
ATOM 873 N N . ARG A 1 109 ? -5.104 -5.663 -2.801 1.00 98.75 109 ARG A N 1
ATOM 874 C CA . ARG A 1 109 ? -5.249 -7.102 -3.056 1.00 98.75 109 ARG A CA 1
ATOM 875 C C . ARG A 1 109 ? -3.982 -7.855 -2.689 1.00 98.75 109 ARG A C 1
ATOM 877 O O . ARG A 1 109 ? -4.072 -8.938 -2.121 1.00 98.75 109 ARG A O 1
ATOM 884 N N . GLY A 1 110 ? -2.811 -7.265 -2.923 1.00 98.69 110 GLY A N 1
ATOM 885 C CA . GLY A 1 110 ? -1.541 -7.851 -2.514 1.00 98.69 110 GLY A CA 1
ATOM 886 C C . GLY A 1 110 ? -1.441 -8.074 -1.010 1.00 98.69 110 GLY A C 1
ATOM 887 O O . GLY A 1 110 ? -0.979 -9.136 -0.592 1.00 98.69 110 GLY A O 1
ATOM 888 N N . MET A 1 111 ? -1.943 -7.142 -0.196 1.00 98.81 111 MET A N 1
ATOM 889 C CA . MET A 1 111 ? -1.993 -7.301 1.260 1.00 98.81 111 MET A CA 1
ATOM 890 C C . MET A 1 111 ? -3.062 -8.304 1.714 1.00 98.81 111 MET A C 1
ATOM 892 O O . MET A 1 111 ? -2.816 -9.092 2.628 1.00 98.81 111 MET A O 1
ATOM 896 N N . VAL A 1 112 ? -4.239 -8.307 1.083 1.00 98.69 112 VAL A N 1
ATOM 897 C CA . VAL A 1 112 ? -5.342 -9.232 1.409 1.00 98.69 112 VAL A CA 1
ATOM 898 C C . VAL A 1 112 ? -4.978 -10.678 1.070 1.00 98.69 112 VAL A C 1
ATOM 900 O O . VAL A 1 112 ? -5.210 -11.596 1.855 1.00 98.69 112 VAL A O 1
ATOM 903 N N . GLU A 1 113 ? -4.387 -10.890 -0.100 1.00 98.56 113 GLU A N 1
ATOM 904 C CA . GLU A 1 113 ? -4.145 -12.214 -0.668 1.00 98.56 113 GLU A CA 1
ATOM 905 C C . GLU A 1 113 ? -2.712 -12.725 -0.428 1.00 98.56 113 GLU A C 1
ATOM 907 O O . GLU A 1 113 ? -2.425 -13.886 -0.728 1.00 98.56 113 GLU A O 1
ATOM 912 N N . GLY A 1 114 ? -1.819 -11.887 0.111 1.00 98.31 114 GLY A N 1
ATOM 913 C CA . GLY A 1 114 ? -0.450 -12.242 0.495 1.00 98.31 114 GLY A CA 1
ATOM 914 C C . GLY A 1 114 ? 0.525 -12.350 -0.677 1.00 98.31 114 GLY A C 1
ATOM 915 O O . GLY A 1 114 ? 1.301 -13.300 -0.772 1.00 98.31 114 GLY A O 1
ATOM 916 N N . TRP A 1 115 ? 0.494 -11.402 -1.614 1.00 98.25 115 TRP A N 1
ATOM 917 C CA . TRP A 1 115 ? 1.303 -11.482 -2.838 1.00 98.25 115 TRP A CA 1
ATOM 918 C C . TRP A 1 115 ? 2.800 -11.271 -2.602 1.00 98.25 115 TRP A C 1
ATOM 920 O O . TRP A 1 115 ? 3.599 -11.861 -3.332 1.00 98.25 115 TRP A O 1
ATOM 930 N N . PHE A 1 116 ? 3.171 -10.474 -1.598 1.00 97.06 116 PHE A N 1
ATOM 931 C CA . PHE A 1 116 ? 4.550 -10.021 -1.396 1.00 97.06 116 PHE A CA 1
ATOM 932 C C . PHE A 1 116 ? 5.382 -11.039 -0.610 1.00 97.06 116 PHE A C 1
ATOM 934 O O . PHE A 1 116 ? 6.366 -11.563 -1.123 1.00 97.06 116 PHE A O 1
ATOM 941 N N . THR A 1 117 ? 4.950 -11.385 0.606 1.00 97.25 117 THR A N 1
ATOM 942 C CA . THR A 1 117 ? 5.685 -12.297 1.505 1.00 97.25 117 THR A CA 1
ATOM 943 C C . THR A 1 117 ? 4.975 -13.633 1.741 1.00 97.25 117 THR A C 1
ATOM 945 O O . THR A 1 117 ? 5.482 -14.483 2.469 1.00 97.25 117 THR A O 1
ATOM 948 N N . GLY A 1 118 ? 3.784 -13.824 1.163 1.00 97.94 118 GLY A N 1
ATOM 949 C CA . GLY A 1 118 ? 2.896 -14.958 1.447 1.00 97.94 118 GLY A CA 1
ATOM 950 C C . GLY A 1 118 ? 1.984 -14.753 2.661 1.00 97.94 118 GLY A C 1
ATOM 951 O O . GLY A 1 118 ? 1.008 -15.482 2.811 1.00 97.94 118 GLY A O 1
ATOM 952 N N . LYS A 1 119 ? 2.266 -13.753 3.502 1.00 98.44 119 LYS A N 1
ATOM 953 C CA . LYS A 1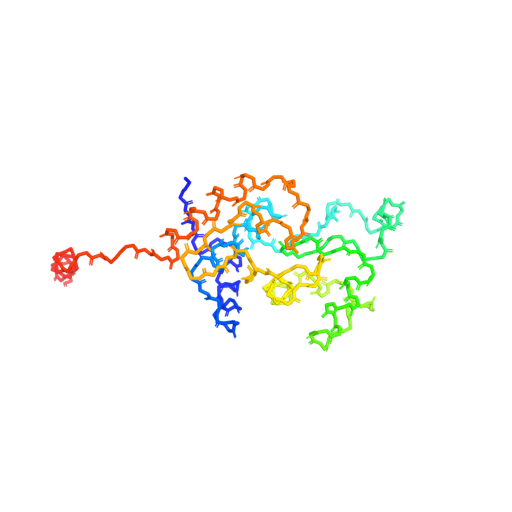 119 ? 1.472 -13.418 4.689 1.00 98.44 119 LYS A CA 1
ATOM 954 C C . LYS A 1 119 ? 0.322 -12.487 4.338 1.00 98.44 119 LYS A C 1
ATOM 956 O O . LYS A 1 119 ? 0.476 -11.623 3.477 1.00 98.44 119 LYS A O 1
ATOM 961 N N . LYS A 1 120 ? -0.809 -12.628 5.025 1.00 98.62 120 LYS A N 1
ATOM 962 C CA . LYS A 1 120 ? -2.046 -11.900 4.708 1.00 98.62 120 LYS A CA 1
ATOM 963 C C . LYS A 1 120 ? -2.404 -10.913 5.803 1.00 98.62 120 LYS A C 1
ATOM 965 O O . LYS A 1 120 ? -2.249 -11.197 6.987 1.00 98.62 120 LYS A O 1
ATOM 970 N N . LEU A 1 121 ? -2.964 -9.771 5.418 1.00 98.50 121 LEU A N 1
ATOM 971 C CA . LEU A 1 121 ? -3.380 -8.731 6.361 1.00 98.50 121 LEU A CA 1
ATOM 972 C C . LEU A 1 121 ? -4.356 -9.258 7.423 1.00 98.50 121 LEU A C 1
ATOM 974 O O . LEU A 1 121 ? -4.184 -8.978 8.609 1.00 98.50 121 LEU A O 1
ATOM 978 N N . GLY A 1 122 ? -5.313 -10.093 7.009 1.00 97.88 122 GLY A N 1
ATOM 979 C CA . GLY A 1 122 ? -6.293 -10.710 7.906 1.00 97.88 122 GLY A CA 1
ATOM 980 C C . GLY A 1 122 ? -5.693 -11.616 8.988 1.00 97.88 122 GLY A C 1
ATOM 981 O O . GLY A 1 122 ? -6.344 -11.854 9.997 1.00 97.88 122 GLY A O 1
ATOM 982 N N . GLU A 1 123 ? -4.450 -12.088 8.849 1.00 97.69 123 GLU A N 1
ATOM 983 C CA . GLU A 1 123 ? -3.772 -12.890 9.884 1.00 97.69 123 GLU A CA 1
ATOM 984 C C . GLU A 1 123 ? -3.350 -12.034 11.092 1.00 97.69 123 GLU A C 1
ATOM 986 O O . GLU A 1 123 ? -3.219 -12.541 12.210 1.00 97.69 123 GLU A O 1
ATOM 991 N N . TYR A 1 124 ? -3.167 -10.727 10.881 1.00 98.06 124 TYR A N 1
ATOM 992 C CA . TYR A 1 124 ? -2.653 -9.781 11.876 1.00 98.06 124 TYR A CA 1
ATOM 993 C C . TYR A 1 124 ? -3.698 -8.779 12.358 1.00 98.06 124 TYR A C 1
ATOM 995 O O . TYR A 1 124 ? -3.697 -8.406 13.533 1.00 98.06 124 TYR A O 1
ATOM 1003 N N . VAL A 1 125 ? -4.564 -8.337 11.448 1.00 97.75 125 VAL A N 1
ATOM 1004 C CA . VAL A 1 125 ? -5.556 -7.291 11.687 1.00 97.75 125 VAL A CA 1
ATOM 1005 C C . VAL A 1 125 ? -6.932 -7.824 11.309 1.00 97.75 125 VAL A C 1
ATOM 1007 O O . VAL A 1 125 ? -7.202 -8.084 10.134 1.00 97.75 125 VAL A O 1
ATOM 1010 N N . HIS A 1 126 ? -7.781 -8.021 12.312 1.00 92.00 126 HIS A N 1
ATOM 1011 C CA . HIS A 1 126 ? -9.154 -8.498 12.148 1.00 92.00 126 HIS A CA 1
ATOM 1012 C C . HIS A 1 126 ? -9.981 -8.196 13.396 1.00 92.00 126 HIS A C 1
ATOM 1014 O O . HIS A 1 126 ? -9.529 -8.440 14.519 1.00 92.00 126 HIS A O 1
ATOM 1020 N N . GLY A 1 127 ? -11.218 -7.735 13.212 1.00 82.69 127 GLY A N 1
ATOM 1021 C CA . GLY A 1 127 ? -12.145 -7.523 14.325 1.00 82.69 127 GLY A CA 1
ATOM 1022 C C . GLY A 1 127 ? -11.551 -6.580 15.374 1.00 82.69 127 GLY A C 1
ATOM 1023 O O . GLY A 1 127 ? -11.266 -5.428 15.075 1.00 82.69 127 GLY A O 1
ATOM 1024 N N . THR A 1 128 ? -11.344 -7.067 16.601 1.00 79.62 128 THR A N 1
ATOM 1025 C CA . THR A 1 128 ? -10.750 -6.285 17.705 1.00 79.62 128 THR A CA 1
ATOM 1026 C C . THR A 1 128 ? -9.227 -6.402 17.806 1.00 79.62 128 THR A C 1
ATOM 1028 O O . THR A 1 128 ? -8.606 -5.734 18.634 1.00 79.62 128 THR A O 1
ATOM 1031 N N . ARG A 1 129 ? -8.591 -7.250 16.990 1.00 86.69 129 ARG A N 1
ATOM 1032 C CA . ARG A 1 129 ? -7.139 -7.431 16.992 1.00 86.69 129 ARG A CA 1
ATOM 1033 C C . ARG A 1 129 ? -6.489 -6.424 16.051 1.00 86.69 129 ARG A C 1
ATOM 1035 O O . ARG A 1 129 ? -6.566 -6.568 14.834 1.00 86.69 129 ARG A O 1
ATOM 1042 N N . HIS A 1 130 ? -5.791 -5.442 16.615 1.00 89.81 130 HIS A N 1
ATOM 1043 C CA . HIS A 1 130 ? -5.058 -4.418 15.861 1.00 89.81 130 HIS A CA 1
ATOM 1044 C C . HIS A 1 130 ? -3.550 -4.707 15.868 1.00 89.81 130 HIS A C 1
ATOM 1046 O O . HIS A 1 130 ? -2.749 -3.973 16.442 1.00 89.81 130 HIS A O 1
ATOM 1052 N N . GLY A 1 131 ? -3.135 -5.818 15.254 1.00 96.06 131 GLY A N 1
ATOM 1053 C CA . GLY A 1 131 ? -1.730 -6.235 15.197 1.00 96.06 131 GLY A CA 1
ATOM 1054 C C . GLY A 1 131 ? -0.859 -5.410 14.240 1.00 96.06 131 GLY A C 1
ATOM 1055 O O . GLY A 1 131 ? -0.098 -6.002 13.480 1.00 96.06 131 GLY A O 1
ATOM 1056 N N . PHE A 1 132 ? -0.962 -4.075 14.236 1.00 98.31 132 PHE A N 1
ATOM 1057 C CA . PHE A 1 132 ? -0.336 -3.205 13.228 1.00 98.31 132 PHE A CA 1
ATOM 1058 C C . PHE A 1 132 ? 1.188 -3.332 13.149 1.00 98.31 132 PHE A C 1
ATOM 1060 O O . PHE A 1 132 ? 1.747 -3.273 12.058 1.00 98.31 132 PHE A O 1
ATOM 1067 N N . TYR A 1 133 ? 1.864 -3.557 14.278 1.00 98.50 133 TYR A N 1
ATOM 1068 C CA . TYR A 1 133 ? 3.308 -3.798 14.280 1.00 98.50 133 TYR A CA 1
ATOM 1069 C C . TYR A 1 133 ? 3.664 -5.065 13.481 1.00 98.50 133 TYR A C 1
ATOM 1071 O O . TYR A 1 133 ? 4.454 -5.023 12.539 1.00 98.50 133 TYR A O 1
ATOM 1079 N N . GLU A 1 134 ? 3.020 -6.191 13.800 1.00 98.44 134 GLU A N 1
ATOM 1080 C CA . GLU A 1 134 ? 3.276 -7.472 13.130 1.00 98.44 134 GLU A CA 1
ATOM 1081 C C . GLU A 1 134 ? 2.761 -7.504 11.686 1.00 98.44 134 GLU A C 1
ATOM 1083 O O . GLU A 1 134 ? 3.311 -8.221 10.849 1.00 98.44 134 GLU A O 1
ATOM 1088 N N . ALA A 1 135 ? 1.759 -6.685 11.358 1.00 98.50 135 ALA A N 1
ATOM 1089 C CA . ALA A 1 135 ? 1.228 -6.565 10.007 1.00 98.50 135 ALA A CA 1
ATOM 1090 C C . ALA A 1 135 ? 2.274 -6.071 8.989 1.00 98.50 135 ALA A C 1
ATOM 1092 O O . ALA A 1 135 ? 2.105 -6.316 7.793 1.00 98.50 135 ALA A O 1
ATOM 1093 N N . ARG A 1 136 ? 3.409 -5.490 9.428 1.00 98.56 136 ARG A N 1
ATOM 1094 C CA . ARG A 1 136 ? 4.514 -5.117 8.518 1.00 98.56 136 ARG A CA 1
ATOM 1095 C C . ARG A 1 136 ? 5.028 -6.302 7.719 1.00 98.56 136 ARG A C 1
ATOM 1097 O O . ARG A 1 136 ? 5.410 -6.140 6.559 1.00 98.56 136 ARG A O 1
ATOM 1104 N N . ARG A 1 137 ? 4.896 -7.495 8.297 1.00 98.56 137 ARG A N 1
ATOM 1105 C CA . ARG A 1 137 ? 5.278 -8.766 7.693 1.00 98.56 137 ARG A CA 1
ATOM 1106 C C . ARG A 1 137 ? 4.553 -9.083 6.390 1.00 98.56 137 ARG A C 1
ATOM 1108 O O . ARG A 1 137 ? 5.030 -9.915 5.628 1.00 98.56 137 ARG A O 1
ATOM 1115 N N . VAL A 1 138 ? 3.407 -8.456 6.137 1.00 98.38 138 VAL A N 1
ATOM 1116 C CA . VAL A 1 138 ? 2.639 -8.619 4.894 1.00 98.38 138 VAL A CA 1
ATOM 1117 C C . VAL A 1 138 ? 3.406 -8.066 3.691 1.00 98.38 138 VAL A C 1
ATOM 1119 O O . VAL A 1 138 ? 3.333 -8.645 2.611 1.00 98.38 138 VAL A O 1
ATOM 1122 N N . VAL A 1 139 ? 4.160 -6.978 3.880 1.00 97.69 139 VAL A N 1
ATOM 1123 C CA . VAL A 1 139 ? 4.873 -6.266 2.804 1.00 97.69 139 VAL A CA 1
ATOM 1124 C C . VAL A 1 139 ? 6.387 -6.453 2.893 1.00 97.69 139 VAL A C 1
ATOM 1126 O O . VAL A 1 139 ? 7.036 -6.664 1.875 1.00 97.69 139 VAL A O 1
ATOM 1129 N N . ASN A 1 140 ? 6.960 -6.402 4.096 1.00 96.38 140 ASN A N 1
ATOM 1130 C CA . ASN A 1 140 ? 8.404 -6.505 4.330 1.00 96.38 140 ASN A CA 1
ATOM 1131 C C . ASN A 1 140 ? 8.670 -7.316 5.615 1.00 96.38 140 ASN A C 1
ATOM 1133 O O . ASN A 1 140 ? 7.793 -8.032 6.064 1.00 96.38 140 ASN A O 1
ATOM 1137 N N . GLY A 1 141 ? 9.860 -7.272 6.214 1.00 96.88 141 GLY A N 1
ATOM 1138 C CA . GLY A 1 141 ? 10.141 -7.815 7.544 1.00 96.88 141 GLY A CA 1
ATOM 1139 C C . GLY A 1 141 ? 9.463 -7.004 8.657 1.00 96.88 141 GLY A C 1
ATOM 1140 O O . GLY A 1 141 ? 8.260 -6.777 8.632 1.00 96.88 141 GLY A O 1
ATOM 1141 N N . LEU A 1 142 ? 10.229 -6.574 9.660 1.00 98.25 142 LEU A N 1
ATOM 1142 C CA . LEU A 1 142 ? 9.751 -5.643 10.700 1.00 98.25 142 LEU A CA 1
ATOM 1143 C C . LEU A 1 142 ? 10.388 -4.253 10.593 1.00 98.25 142 LEU A C 1
ATOM 1145 O O . LEU A 1 142 ? 10.263 -3.440 11.508 1.00 98.25 142 LEU A O 1
ATOM 1149 N N . ASP A 1 143 ? 11.070 -3.968 9.485 1.00 97.88 143 ASP A N 1
ATOM 1150 C CA . ASP A 1 143 ? 11.670 -2.656 9.286 1.00 97.88 143 ASP A CA 1
ATOM 1151 C C . ASP A 1 143 ? 10.601 -1.552 9.341 1.00 97.88 143 ASP A C 1
ATOM 1153 O O . ASP A 1 143 ? 9.546 -1.659 8.702 1.00 97.88 143 ASP A O 1
ATOM 1157 N N . ARG A 1 144 ? 10.873 -0.530 10.165 1.00 98.19 144 ARG A N 1
ATOM 1158 C CA . ARG A 1 144 ? 9.983 0.606 10.479 1.00 98.19 144 ARG A CA 1
ATOM 1159 C C . ARG A 1 144 ? 8.582 0.219 10.984 1.00 98.19 144 ARG A C 1
ATOM 1161 O O . ARG A 1 144 ? 7.678 1.052 10.991 1.00 98.19 144 ARG A O 1
ATOM 1168 N N . ALA A 1 145 ? 8.385 -1.016 11.455 1.00 98.44 145 ALA A N 1
ATOM 1169 C CA . ALA A 1 145 ? 7.077 -1.514 11.891 1.00 98.44 145 ALA A CA 1
ATOM 1170 C C . ALA A 1 145 ? 6.433 -0.650 12.990 1.00 98.44 145 ALA A C 1
ATOM 1172 O O . ALA A 1 145 ? 5.229 -0.405 12.950 1.00 98.44 145 ALA A O 1
ATOM 1173 N N . ALA A 1 146 ? 7.231 -0.150 13.941 1.00 98.44 146 ALA A N 1
ATOM 1174 C CA . ALA A 1 146 ? 6.744 0.718 15.013 1.00 98.44 146 ALA A CA 1
ATOM 1175 C C . ALA A 1 146 ? 6.202 2.055 14.483 1.00 98.44 146 ALA A C 1
ATOM 1177 O O . ALA A 1 146 ? 5.118 2.478 14.882 1.00 98.44 146 ALA A O 1
ATOM 1178 N N . ASP A 1 147 ? 6.908 2.698 13.549 1.00 98.31 147 ASP A N 1
ATOM 1179 C CA . ASP A 1 147 ? 6.466 3.964 12.959 1.00 98.31 147 ASP A CA 1
ATOM 1180 C C . ASP A 1 147 ? 5.170 3.792 12.166 1.00 98.31 147 ASP A C 1
ATOM 1182 O O . ASP A 1 147 ? 4.228 4.570 12.317 1.00 98.31 147 ASP A O 1
ATOM 1186 N N . ILE A 1 148 ? 5.102 2.741 11.343 1.00 98.50 148 ILE A N 1
ATOM 1187 C CA . ILE A 1 148 ? 3.923 2.455 10.522 1.00 98.50 148 ILE A CA 1
ATOM 1188 C C . ILE A 1 148 ? 2.730 2.093 11.408 1.00 98.50 148 ILE A C 1
ATOM 1190 O O . ILE A 1 148 ? 1.617 2.526 11.123 1.00 98.50 148 ILE A O 1
ATOM 1194 N N . ALA A 1 149 ? 2.945 1.383 12.520 1.00 98.38 149 ALA A N 1
ATOM 1195 C CA . ALA A 1 149 ? 1.888 1.108 13.488 1.00 98.38 149 ALA A CA 1
ATOM 1196 C C . ALA A 1 149 ? 1.321 2.396 14.107 1.00 98.38 149 ALA A C 1
ATOM 1198 O O . ALA A 1 149 ? 0.104 2.549 14.186 1.00 98.38 149 ALA A O 1
ATOM 1199 N N . VAL A 1 150 ? 2.172 3.362 14.469 1.00 98.12 150 VAL A N 1
ATOM 1200 C CA . VAL A 1 150 ? 1.719 4.674 14.968 1.00 98.12 150 VAL A CA 1
ATOM 1201 C C . VAL A 1 150 ? 0.908 5.426 13.908 1.00 98.12 150 VAL A C 1
ATOM 1203 O O . VAL A 1 150 ? -0.109 6.049 14.226 1.00 98.12 150 VAL A O 1
ATOM 1206 N N . ILE A 1 151 ? 1.319 5.360 12.641 1.00 98.38 151 ILE A N 1
ATOM 1207 C CA . ILE A 1 151 ? 0.577 5.963 11.526 1.00 98.38 151 ILE A CA 1
ATOM 1208 C C . ILE A 1 151 ? -0.777 5.257 11.336 1.00 98.38 151 ILE A C 1
ATOM 1210 O O . ILE A 1 151 ? -1.791 5.937 11.175 1.00 98.38 151 ILE A O 1
ATOM 1214 N N . ALA A 1 152 ? -0.824 3.925 11.432 1.00 98.06 152 ALA A N 1
ATOM 1215 C CA . ALA A 1 152 ? -2.055 3.137 11.340 1.00 98.06 152 ALA A CA 1
ATOM 1216 C C . ALA A 1 152 ? -3.053 3.500 12.445 1.00 98.06 152 ALA A C 1
ATOM 1218 O O . ALA A 1 152 ? -4.227 3.703 12.155 1.00 98.06 152 ALA A O 1
ATOM 1219 N N . GLU A 1 153 ? -2.596 3.712 13.680 1.00 96.81 153 GLU A N 1
ATOM 1220 C CA . GLU A 1 153 ? -3.446 4.212 14.771 1.00 96.81 153 GLU A CA 1
ATOM 1221 C C . GLU A 1 153 ? -4.012 5.617 14.506 1.00 96.81 153 GLU A C 1
ATOM 1223 O O . GLU A 1 153 ? -5.106 5.961 14.965 1.00 96.81 153 GLU A O 1
ATOM 1228 N N . CYS A 1 154 ? -3.276 6.467 13.783 1.00 96.44 154 CYS A N 1
ATOM 1229 C CA . CYS A 1 154 ? -3.783 7.777 13.370 1.00 96.44 154 CYS A CA 1
ATOM 1230 C C . CYS A 1 154 ? -4.852 7.629 12.278 1.00 96.44 154 CYS A C 1
ATOM 1232 O O . CYS A 1 154 ? -5.913 8.247 12.382 1.00 96.44 154 CYS A O 1
ATOM 1234 N N . TYR A 1 155 ? -4.606 6.790 11.267 1.00 97.62 155 TYR A N 1
ATOM 1235 C CA . TYR A 1 155 ? -5.586 6.519 10.215 1.00 97.62 155 TYR A CA 1
ATOM 1236 C C . TYR A 1 155 ? -6.840 5.837 10.755 1.00 97.62 155 TYR A C 1
ATOM 1238 O O . TYR A 1 155 ? -7.930 6.215 10.345 1.00 97.62 155 TYR A O 1
ATOM 1246 N N . LEU A 1 156 ? -6.722 4.908 11.709 1.00 95.69 156 LEU A N 1
ATOM 1247 C CA . LEU A 1 156 ? -7.863 4.214 12.314 1.00 95.69 156 LEU A CA 1
ATOM 1248 C C . LEU A 1 156 ? -8.851 5.208 12.927 1.00 95.69 156 LEU A C 1
ATOM 1250 O O . LEU A 1 156 ? -10.048 5.140 12.662 1.00 95.69 156 LEU A O 1
ATOM 1254 N N . ARG A 1 157 ? -8.339 6.185 13.681 1.00 94.19 157 ARG A N 1
ATOM 1255 C CA . ARG A 1 157 ? -9.150 7.272 14.245 1.00 94.19 157 ARG A CA 1
ATOM 1256 C C . ARG A 1 157 ? -9.810 8.142 13.174 1.00 94.19 157 ARG A C 1
ATOM 1258 O O . ARG A 1 157 ? -10.914 8.627 13.396 1.00 94.19 157 ARG A O 1
ATOM 1265 N N . ALA A 1 158 ? -9.145 8.351 12.039 1.00 95.06 158 ALA A N 1
ATOM 1266 C CA . ALA A 1 158 ? -9.662 9.177 10.951 1.00 95.06 158 ALA A CA 1
ATOM 1267 C C . ALA A 1 158 ? -10.743 8.463 10.122 1.00 95.06 158 ALA A C 1
ATOM 1269 O O . ALA A 1 158 ? -11.740 9.084 9.763 1.00 95.06 158 ALA A O 1
ATOM 1270 N N . VAL A 1 159 ? -10.570 7.169 9.829 1.00 94.44 159 VAL A N 1
ATOM 1271 C CA . VAL A 1 159 ? -11.523 6.385 9.019 1.00 94.44 159 VAL A CA 1
ATOM 1272 C C . VAL A 1 159 ? -12.701 5.850 9.833 1.00 94.44 159 VAL A C 1
ATOM 1274 O O . VAL A 1 159 ? -13.737 5.526 9.259 1.00 94.44 159 VAL A O 1
ATOM 1277 N N . ASN A 1 160 ? -12.562 5.779 11.159 1.00 90.00 160 ASN A N 1
ATOM 1278 C CA . ASN A 1 160 ? -13.622 5.406 12.090 1.00 90.00 160 ASN A CA 1
ATOM 1279 C C . ASN A 1 160 ? -13.787 6.482 13.179 1.00 90.00 160 ASN A C 1
ATOM 1281 O O . ASN A 1 160 ? -13.436 6.246 14.342 1.00 90.00 160 ASN A O 1
ATOM 1285 N N . PRO A 1 161 ? -14.261 7.691 12.818 1.00 81.12 161 PRO A N 1
ATOM 1286 C CA . PRO A 1 161 ? -14.416 8.768 13.781 1.00 81.12 161 PRO A CA 1
ATOM 1287 C C . PRO A 1 161 ? -15.472 8.400 14.825 1.00 81.12 161 PRO A C 1
ATOM 1289 O O . PRO A 1 161 ? -16.511 7.818 14.504 1.00 81.12 161 PRO A O 1
ATOM 1292 N N . ALA A 1 162 ? -15.228 8.785 16.080 1.00 75.00 162 ALA A N 1
ATOM 1293 C CA . ALA A 1 162 ? -16.225 8.632 17.132 1.00 75.00 162 ALA A CA 1
ATOM 1294 C C . ALA A 1 162 ? -17.544 9.310 16.709 1.00 75.00 162 ALA A C 1
ATOM 1296 O O . ALA A 1 162 ? -17.509 10.395 16.113 1.00 75.00 162 ALA A O 1
ATOM 1297 N N . PRO A 1 163 ? -18.710 8.708 17.005 1.00 76.44 163 PRO A N 1
ATOM 1298 C CA . PRO A 1 163 ? -19.982 9.304 16.642 1.00 76.44 163 PRO A CA 1
ATOM 1299 C C . PRO A 1 163 ? -20.098 10.704 17.247 1.00 76.44 163 PRO A C 1
ATOM 1301 O O . PRO A 1 163 ? -19.999 10.885 18.460 1.00 76.44 163 PRO A O 1
ATOM 1304 N N . VAL A 1 164 ? -20.318 11.703 16.388 1.00 76.50 164 VAL A N 1
ATOM 1305 C CA . VAL A 1 164 ? -20.568 13.079 16.828 1.00 76.50 164 VAL A CA 1
ATOM 1306 C C . VAL A 1 164 ? -21.869 13.086 17.639 1.00 76.50 164 VAL A C 1
ATOM 1308 O O . VAL A 1 164 ? -22.901 12.669 17.091 1.00 76.50 164 VAL A O 1
ATOM 1311 N N . PRO A 1 165 ? -21.859 13.555 18.904 1.00 85.44 165 PRO A N 1
ATOM 1312 C CA . PRO A 1 165 ? -23.059 13.601 19.730 1.00 85.44 165 PRO A CA 1
ATOM 1313 C C . PRO A 1 165 ? -24.197 14.327 19.011 1.00 85.44 165 PRO A C 1
ATOM 1315 O O . PRO A 1 165 ? -23.984 15.369 18.388 1.00 85.44 165 PRO A O 1
ATOM 1318 N N . TRP A 1 166 ? -25.420 13.801 19.111 1.00 85.12 166 TRP A N 1
ATOM 1319 C CA . TRP A 1 166 ? -26.594 14.367 18.432 1.00 85.12 166 TRP A CA 1
ATOM 1320 C C . TRP A 1 166 ? -26.801 15.854 18.755 1.00 85.12 166 TRP A C 1
ATOM 1322 O O . TRP A 1 166 ? -27.195 16.625 17.882 1.00 85.12 166 TRP A O 1
ATOM 1332 N N . ILE A 1 167 ? -26.454 16.276 19.975 1.00 86.94 167 ILE A N 1
ATOM 1333 C CA . ILE A 1 167 ? -26.558 17.670 20.410 1.00 86.94 167 ILE A CA 1
ATOM 1334 C C . ILE A 1 167 ? -25.652 18.602 19.591 1.00 86.94 167 ILE A C 1
ATOM 1336 O O . ILE A 1 167 ? -26.065 19.698 19.223 1.00 86.94 167 ILE A O 1
ATOM 1340 N N . VAL A 1 168 ? -24.456 18.144 19.210 1.00 84.88 168 VAL A N 1
ATOM 1341 C CA . VAL A 1 168 ? -23.525 18.908 18.365 1.00 84.88 168 VAL A CA 1
ATOM 1342 C C . VAL A 1 168 ? -24.083 19.047 16.947 1.00 84.88 168 VAL A C 1
ATOM 1344 O O . VAL A 1 168 ? -24.006 20.129 16.367 1.00 84.88 168 VAL A O 1
ATOM 1347 N N . LYS A 1 169 ? -24.719 17.993 16.412 1.00 83.00 169 LYS A N 1
ATOM 1348 C CA . LYS A 1 169 ? -25.379 18.041 15.095 1.00 83.00 169 LYS A CA 1
ATOM 1349 C C . LYS A 1 169 ? -26.533 19.047 15.068 1.00 83.00 169 LYS A C 1
ATOM 1351 O O . LYS A 1 169 ? -26.680 19.769 14.085 1.00 83.00 169 LYS A O 1
ATOM 1356 N N . ILE A 1 170 ? -27.321 19.132 16.146 1.00 86.12 170 ILE A N 1
ATOM 1357 C CA . ILE A 1 170 ? -28.394 20.134 16.270 1.00 86.12 170 ILE A CA 1
ATOM 1358 C C . ILE A 1 170 ? -27.816 21.543 16.268 1.00 86.12 170 ILE A C 1
ATOM 1360 O O . ILE A 1 170 ? -28.299 22.383 15.513 1.00 86.12 170 ILE A O 1
ATOM 1364 N N . PHE A 1 171 ? -26.780 21.806 17.069 1.00 88.25 171 PHE A N 1
ATOM 1365 C CA . PHE A 1 171 ? -26.159 23.127 17.083 1.00 88.25 171 PHE A CA 1
ATOM 1366 C C . PHE A 1 171 ? -25.668 23.522 15.692 1.00 88.25 171 PHE A C 1
ATOM 1368 O O . PHE A 1 171 ? -26.065 24.579 15.223 1.00 88.25 171 PHE A O 1
ATOM 1375 N N . GLN A 1 172 ? -24.923 22.653 15.000 1.00 86.19 172 GLN A N 1
ATOM 1376 C CA . GLN A 1 172 ? -24.439 22.904 13.635 1.00 86.19 172 GLN A CA 1
ATOM 1377 C C . GLN A 1 172 ? -25.573 23.201 12.641 1.00 86.19 172 GLN A C 1
ATOM 1379 O O . GLN A 1 172 ? -25.472 24.149 11.861 1.00 86.19 172 GLN A O 1
ATOM 1384 N N . TYR A 1 173 ? -26.664 22.432 12.691 1.00 83.44 173 TYR A N 1
ATOM 1385 C CA . TYR A 1 173 ? -27.845 22.661 11.855 1.00 83.44 173 TYR A CA 1
ATOM 1386 C C . TYR A 1 173 ? -28.494 24.027 12.130 1.00 83.44 173 TYR A C 1
ATOM 1388 O O . TYR A 1 173 ? -28.853 24.755 11.202 1.00 83.44 173 TYR A O 1
ATOM 1396 N N . LEU A 1 174 ? -28.613 24.408 13.405 1.00 88.00 174 LEU A N 1
ATOM 1397 C CA . LEU A 1 174 ? -29.179 25.696 13.804 1.00 88.00 174 LEU A CA 1
ATOM 1398 C C . LEU A 1 174 ? -28.279 26.879 13.418 1.00 88.00 174 LEU A C 1
ATOM 1400 O O . LEU A 1 174 ? -28.808 27.930 13.060 1.00 88.00 174 LEU A O 1
ATOM 1404 N N . THR A 1 175 ? -26.949 26.735 13.454 1.00 84.06 175 THR A N 1
ATOM 1405 C CA . THR A 1 175 ? -26.028 27.792 13.002 1.00 84.06 175 THR A CA 1
ATOM 1406 C C . THR A 1 175 ? -26.101 27.994 11.494 1.00 84.06 175 THR A C 1
ATOM 1408 O O . THR A 1 175 ? -26.188 29.133 11.052 1.00 84.06 175 THR A O 1
ATOM 1411 N N . GLN A 1 176 ? -26.140 26.914 10.706 1.00 80.44 176 GLN A N 1
ATOM 1412 C CA . GLN A 1 176 ? -26.234 26.998 9.242 1.00 80.44 176 GLN A CA 1
ATOM 1413 C C . GLN A 1 176 ? -27.535 27.664 8.772 1.00 80.44 176 GLN A C 1
ATOM 1415 O O . GLN A 1 176 ? -27.517 28.418 7.806 1.00 80.44 176 GLN A O 1
ATOM 1420 N N . ARG A 1 177 ? -28.651 27.459 9.485 1.00 77.94 177 ARG A N 1
ATOM 1421 C CA . ARG A 1 177 ? -29.930 28.127 9.185 1.00 77.94 177 ARG A CA 1
ATOM 1422 C C . ARG A 1 177 ? -29.974 29.619 9.510 1.00 77.94 177 ARG A C 1
ATOM 1424 O O . ARG A 1 177 ? -30.822 30.304 8.962 1.00 77.94 177 ARG A O 1
ATOM 1431 N N . LYS A 1 178 ? -29.142 30.117 10.427 1.00 68.75 178 LYS A N 1
ATOM 1432 C CA . LYS A 1 178 ? -29.108 31.551 10.774 1.00 68.75 178 LYS A CA 1
ATOM 1433 C C . LYS A 1 178 ? -28.243 32.377 9.819 1.00 68.75 178 LYS A C 1
ATOM 1435 O O . LYS A 1 178 ? -28.251 33.599 9.909 1.00 68.75 178 LYS A O 1
ATOM 1440 N N . SER A 1 179 ? -27.479 31.714 8.955 1.00 60.50 179 SER A N 1
ATOM 1441 C CA . SER A 1 179 ? -26.580 32.331 7.976 1.00 60.50 179 SER A CA 1
ATOM 1442 C C . SER A 1 179 ? -27.122 32.286 6.540 1.00 60.50 179 SER A C 1
ATOM 1444 O O . SER A 1 179 ? -26.401 32.678 5.626 1.00 60.50 179 SER A O 1
ATOM 1446 N N . ALA A 1 180 ? -28.355 31.802 6.353 1.00 53.09 180 ALA A N 1
ATOM 1447 C CA . ALA A 1 180 ? -29.103 31.767 5.095 1.00 53.09 180 ALA A CA 1
ATOM 1448 C C . ALA A 1 180 ? -30.330 32.679 5.204 1.00 53.09 180 ALA A C 1
ATOM 1450 O O . ALA A 1 180 ? -30.691 33.287 4.175 1.00 53.09 180 ALA A O 1
#

Mean predicted aligned error: 5.01 Å

Sequence (180 aa):
MAIDLNLGETGRILAVCRAQALDAAQTAYVLATAYWETNRTMEPVEEAYWLSDTWRRRNLRYYPWHSRGFVQLTWEANYRKAGARLGLDLLSDPDLARDPQIAAAILVRGMVEGWFTGKKLGEYVHGTRHGFYEARRVVNGLDRAADIAVIAECYLRAVNPAPVPWIVKIFQYLTQRKSA

pLDDT: mean 94.91, std 6.83, range [53.09, 98.88]

Foldseek 3Di:
DADDCPQECSVLLVVLCVVVVHDLLLSLLLVLQLCVQVVNRSAKDFPPPVDDPVCCVVPPPQPPQFFIASQGGGHPQLQVQLCVVVVHDCPVPVVVCRPHNSRSNCSSVLQQCLSAQRDHQCVQDDDPRNNQQCSVNSRPHNVCSVVSSVSSVNSSCVSDPDDDPVVVVVVVVVVVVVVD

Radius of gyration: 18.66 Å; Cα contacts (8 Å, |Δi|>4): 262; chains: 1; bounding box: 53×47×42 Å

Nearest PDB structures (foldseek):
  7f88-assembly1_A  TM=6.644E-01  e=4.694E-04  Gemmabryum coronatum
  4tx7-assembly1_A  TM=5.913E-01  e=4.819E-03  Vigna unguiculata subsp. sesquipedalis
  2z37-assembly4_D  TM=5.958E-01  e=1.587E-02  Brassica juncea
  3w3e-assembly2_B  TM=5.844E-01  e=1.867E-02  Vigna unguiculata
  2baa-assembly1_A  TM=5.404E-01  e=3.985E-02  Hordeum vulgare